Protein AF-A0A167FRW5-F1 (afdb_monomer_lite)

Secondary structure (DSSP, 8-state):
---EEEEEEEEEEEESSTTS--EEEEEEEEEEEEE-TTS-EEEEEEE-HHHHHHHHHTTS----GGGS-TT--EEEEEEEETTTEEEE-TTS---HHHHHHHHHHHHHH---HHHHHHHHHHHHHHHHHHHHGGG-----PPTT-EEEEEEETTEEEEEEEEEETTEEEEEEEEEEE-SS-STT--HHHHHHHGGGGGG--PPPTTEEEEEEEEEEETTS-EEEEEEEEEEEETTEEEEEEEEEEE--

Organism: NCBI:txid1365251

Radius of gyration: 19.09 Å; chains: 1; bounding box: 50×40×46 Å

Foldseek 3Di:
DAWFKKKKWKKKWWDQDPPDDTDMAIFIWMWIWHQDPVRKIKIKTQFTVLSVLCRLCPPQFPQPSPPLPRGDIQIWIWDQDPVPGIWTDPVSDDPVSVVVSLVSRCVGRVDDSVVSVVSSRVVVVVVVVLVVVLPDPDPPDDADDWDFPDDDPFKTKIWHWHADPFGIKIKIKIKGFAPDDPPQFCRVVCVVCPPVVQVDPDATPRMKIWMKMFGAGPVRGTAKIWIWIFDDDSRIGITMIMIMGTDD

Structure (mmCIF, N/CA/C/O backbone):
data_AF-A0A167FRW5-F1
#
_entry.id   AF-A0A167FRW5-F1
#
loop_
_atom_site.group_PDB
_atom_site.id
_atom_site.type_symbol
_atom_site.label_atom_id
_atom_site.label_alt_id
_atom_site.label_comp_id
_atom_site.label_asym_id
_atom_site.label_entity_id
_atom_site.label_seq_id
_atom_site.pdbx_PDB_ins_code
_atom_site.Cartn_x
_atom_site.Cartn_y
_atom_site.Cartn_z
_atom_site.occupancy
_atom_site.B_iso_or_equiv
_atom_site.auth_seq_id
_atom_site.auth_comp_id
_atom_site.auth_asym_id
_atom_site.auth_atom_id
_atom_site.pdbx_PDB_model_num
ATOM 1 N N . MET A 1 1 ? -5.895 11.142 -14.095 1.00 64.69 1 MET A N 1
ATOM 2 C CA . MET A 1 1 ? -6.244 9.728 -13.833 1.00 64.69 1 MET A CA 1
ATOM 3 C C . MET A 1 1 ? -7.534 9.347 -14.545 1.00 64.69 1 MET A C 1
ATOM 5 O O . MET A 1 1 ? -8.470 10.140 -14.515 1.00 64.69 1 MET A O 1
ATOM 9 N N . GLN A 1 2 ? -7.584 8.181 -15.201 1.00 67.56 2 GLN A N 1
ATOM 10 C CA . GLN A 1 2 ? -8.820 7.621 -15.779 1.00 67.56 2 GLN A CA 1
ATOM 11 C C . GLN A 1 2 ? -9.651 6.898 -14.708 1.00 67.56 2 GLN A C 1
ATOM 13 O O . GLN A 1 2 ? -9.097 6.388 -13.734 1.00 67.56 2 GLN A O 1
ATOM 18 N N . ASP A 1 3 ? -10.970 6.856 -14.898 1.00 82.50 3 ASP A N 1
ATOM 19 C CA . ASP A 1 3 ? -11.883 6.106 -14.032 1.00 82.50 3 ASP A CA 1
ATOM 20 C C . ASP A 1 3 ? -11.588 4.605 -14.157 1.00 82.50 3 ASP A C 1
ATOM 22 O O . ASP A 1 3 ? -11.538 4.075 -15.269 1.00 82.50 3 ASP A O 1
ATOM 26 N N . SER A 1 4 ? -11.354 3.917 -13.037 1.00 84.75 4 SER A N 1
ATOM 27 C CA . SER A 1 4 ? -10.953 2.499 -13.050 1.00 84.75 4 SER A CA 1
ATOM 28 C C . SER A 1 4 ? -11.340 1.761 -11.773 1.00 84.75 4 SER A C 1
ATOM 30 O O . SER A 1 4 ? -11.616 2.378 -10.737 1.00 84.75 4 SER A O 1
ATOM 32 N N . GLN A 1 5 ? -11.350 0.428 -11.845 1.00 90.19 5 GLN A N 1
ATOM 33 C CA . GLN A 1 5 ? -11.603 -0.448 -10.701 1.00 90.19 5 GLN A CA 1
ATOM 34 C C . GLN A 1 5 ? -10.342 -1.204 -10.305 1.00 90.19 5 GLN A C 1
ATOM 36 O O . GLN A 1 5 ? -9.569 -1.643 -11.153 1.00 90.19 5 GLN A O 1
ATOM 41 N N . TYR A 1 6 ? -10.165 -1.396 -9.002 1.00 87.38 6 TYR A N 1
ATOM 42 C CA . TYR A 1 6 ? -8.983 -2.022 -8.435 1.00 87.38 6 TYR A CA 1
ATOM 43 C C . TYR A 1 6 ? -9.372 -3.089 -7.414 1.00 87.38 6 TYR A C 1
ATOM 45 O O . TYR A 1 6 ? -10.130 -2.812 -6.484 1.00 87.38 6 TYR A O 1
ATOM 53 N N . SER A 1 7 ? -8.827 -4.297 -7.562 1.00 89.06 7 SER A N 1
ATOM 54 C CA . SER A 1 7 ? -8.836 -5.325 -6.520 1.00 89.06 7 SER A CA 1
ATOM 55 C C . SER A 1 7 ? -7.598 -5.162 -5.650 1.00 89.06 7 SER A C 1
ATOM 57 O O . SER A 1 7 ? -6.466 -5.182 -6.141 1.00 89.06 7 SER A O 1
ATOM 59 N N . ILE A 1 8 ? -7.820 -4.990 -4.352 1.00 87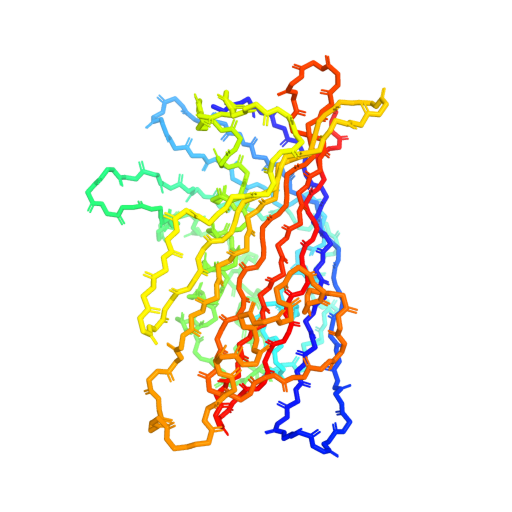.31 8 ILE A N 1
ATOM 60 C CA . ILE A 1 8 ? -6.780 -4.777 -3.358 1.00 87.31 8 ILE A CA 1
ATOM 61 C C . ILE A 1 8 ? -6.741 -5.986 -2.440 1.00 87.31 8 ILE A C 1
ATOM 63 O O . ILE A 1 8 ? -7.645 -6.224 -1.646 1.00 87.31 8 ILE A O 1
ATOM 67 N N . TYR A 1 9 ? -5.648 -6.727 -2.539 1.00 85.69 9 TYR A N 1
ATOM 68 C CA . TYR A 1 9 ? -5.283 -7.798 -1.633 1.00 85.69 9 TYR A CA 1
ATOM 69 C C . TYR A 1 9 ? -4.364 -7.228 -0.568 1.00 85.69 9 TYR A C 1
ATOM 71 O O . TYR A 1 9 ? -3.367 -6.573 -0.872 1.00 85.69 9 TYR A O 1
ATOM 79 N N . TYR A 1 10 ? -4.667 -7.505 0.686 1.00 81.88 10 TYR A N 1
ATOM 80 C CA . TYR A 1 10 ? -3.911 -7.010 1.818 1.00 81.88 10 TYR A CA 1
ATOM 81 C C . TYR A 1 10 ? -3.664 -8.143 2.800 1.00 81.88 10 TYR A C 1
ATOM 83 O O . TYR A 1 10 ? -4.558 -8.919 3.130 1.00 81.88 10 TYR A O 1
ATOM 91 N N . LYS A 1 11 ? -2.435 -8.235 3.290 1.00 79.81 11 LYS A N 1
ATOM 92 C CA . LYS A 1 11 ? -2.036 -9.173 4.326 1.00 79.81 11 LYS A CA 1
ATOM 93 C C . LYS A 1 11 ? -1.182 -8.438 5.337 1.00 79.81 11 LYS A C 1
ATOM 95 O O . LYS A 1 11 ? -0.122 -7.921 5.005 1.00 79.81 11 LYS A O 1
ATOM 100 N N . ASN A 1 12 ? -1.632 -8.414 6.581 1.00 73.69 12 ASN A N 1
ATOM 101 C CA . ASN A 1 12 ? -0.910 -7.795 7.682 1.00 73.69 12 ASN A CA 1
ATOM 102 C C . ASN A 1 12 ? -0.579 -8.861 8.714 1.00 73.69 12 ASN A C 1
ATOM 104 O O . ASN A 1 12 ? -1.460 -9.383 9.395 1.00 73.69 12 ASN A O 1
ATOM 108 N N . LYS A 1 13 ? 0.704 -9.203 8.792 1.00 73.06 13 LYS A N 1
ATOM 109 C CA . LYS A 1 13 ? 1.262 -10.042 9.847 1.00 73.06 13 LYS A CA 1
ATOM 110 C C . LYS A 1 13 ? 1.724 -9.118 10.969 1.00 73.06 13 LYS A C 1
ATOM 112 O O . LYS A 1 13 ? 2.486 -8.178 10.730 1.00 73.06 13 LYS A O 1
ATOM 117 N N . SER A 1 14 ? 1.299 -9.405 12.195 1.00 64.94 14 SER A N 1
ATOM 118 C CA . SER A 1 14 ? 1.776 -8.694 13.378 1.00 64.94 14 SER A CA 1
ATOM 119 C C . SER A 1 14 ? 2.208 -9.676 14.451 1.00 64.94 14 SER A C 1
ATOM 121 O O . SER A 1 14 ? 1.576 -10.710 14.660 1.00 64.94 14 SER A O 1
ATOM 123 N N . ALA A 1 15 ? 3.301 -9.335 15.119 1.00 60.69 15 ALA A N 1
ATOM 124 C CA . ALA A 1 15 ? 3.791 -10.017 16.303 1.00 60.69 15 ALA A CA 1
ATOM 125 C C . ALA A 1 15 ? 4.086 -8.957 17.370 1.00 60.69 15 ALA A C 1
ATOM 127 O O . ALA A 1 15 ? 4.460 -7.827 17.036 1.00 60.69 15 ALA A O 1
ATOM 128 N N . LYS A 1 16 ? 3.904 -9.292 18.651 1.00 54.22 16 LYS A N 1
ATOM 129 C CA . LYS A 1 16 ? 4.332 -8.399 19.738 1.00 54.22 16 LYS A CA 1
ATOM 130 C C . LYS A 1 16 ? 5.831 -8.522 20.011 1.00 54.22 16 LYS A C 1
ATOM 132 O O . LYS A 1 16 ? 6.414 -7.549 20.460 1.00 54.22 16 LYS A O 1
ATOM 137 N N . ASN A 1 17 ? 6.429 -9.680 19.706 1.00 53.88 17 ASN A N 1
ATOM 138 C CA . ASN A 1 17 ? 7.846 -9.989 19.901 1.00 53.88 17 ASN A CA 1
ATOM 139 C C . ASN A 1 17 ? 8.385 -10.903 18.784 1.00 53.88 17 ASN A C 1
ATOM 141 O O . ASN A 1 17 ? 7.622 -11.640 18.161 1.00 53.88 17 ASN A O 1
ATOM 145 N N . LEU A 1 18 ? 9.712 -10.929 18.592 1.00 51.38 18 LEU A N 1
ATOM 146 C CA . LEU A 1 18 ? 10.404 -11.718 17.552 1.00 51.38 18 LEU A CA 1
ATOM 147 C C . LEU A 1 18 ? 10.188 -13.247 17.659 1.00 51.38 18 LEU A C 1
ATOM 149 O O . LEU A 1 18 ? 10.321 -13.952 16.667 1.00 51.38 18 LEU A O 1
ATOM 153 N N . ASN A 1 19 ? 9.860 -13.743 18.859 1.00 50.50 19 ASN A N 1
ATOM 154 C CA . ASN A 1 19 ? 9.734 -15.172 19.180 1.00 50.50 19 ASN A CA 1
ATOM 155 C C . ASN A 1 19 ? 8.280 -15.630 19.408 1.00 50.50 19 ASN A C 1
ATOM 157 O O . ASN A 1 19 ? 8.055 -16.769 19.817 1.00 50.50 19 ASN A O 1
ATOM 161 N N . GLU A 1 20 ? 7.293 -14.755 19.201 1.00 58.28 20 GLU A N 1
ATOM 162 C CA . GLU A 1 20 ? 5.877 -15.105 19.337 1.00 58.28 20 GLU A CA 1
ATOM 163 C C . GLU A 1 20 ? 5.283 -15.573 18.007 1.00 58.28 20 GLU A C 1
ATOM 165 O O . GLU A 1 20 ? 5.725 -15.177 16.928 1.00 58.28 20 GLU A O 1
ATOM 170 N N . SER A 1 21 ? 4.241 -16.405 18.084 1.00 54.34 21 SER A N 1
ATOM 171 C CA . SER A 1 21 ? 3.455 -16.789 16.915 1.00 54.34 21 SER A CA 1
ATOM 172 C C . SER A 1 21 ? 2.854 -15.536 16.280 1.00 54.34 21 SER A C 1
ATOM 174 O O . SER A 1 21 ? 2.017 -14.873 16.895 1.00 54.34 21 SER A O 1
ATOM 176 N N . SER A 1 22 ? 3.256 -15.216 15.052 1.00 63.91 22 SER A N 1
ATOM 177 C CA . SER A 1 22 ? 2.650 -14.120 14.307 1.00 63.91 22 SER A CA 1
ATOM 178 C C . SER A 1 22 ? 1.199 -14.467 13.987 1.00 63.91 22 SER A C 1
ATOM 180 O O . SER A 1 22 ? 0.939 -15.443 13.279 1.00 63.91 22 SER A O 1
ATOM 182 N N . SER A 1 23 ? 0.258 -13.660 14.455 1.00 68.00 23 SER A N 1
ATOM 183 C CA . SER A 1 23 ? -1.090 -13.666 13.904 1.00 68.00 23 SER A CA 1
ATOM 184 C C . SER A 1 23 ? -1.089 -12.817 12.629 1.00 68.00 23 SER A C 1
ATOM 186 O O . SER A 1 23 ? -0.295 -11.877 12.472 1.00 68.00 23 SER A O 1
ATOM 188 N N . PHE A 1 24 ? -1.970 -13.139 11.690 1.00 75.19 24 PHE A N 1
ATOM 189 C CA . PHE A 1 24 ? -2.124 -12.355 10.475 1.00 75.19 24 PHE A CA 1
ATOM 190 C C . PHE A 1 24 ? -3.595 -12.143 10.154 1.00 75.19 24 PHE A C 1
ATOM 192 O O . PHE A 1 24 ? -4.434 -12.985 10.465 1.00 75.19 24 PHE A O 1
ATOM 199 N N . VAL A 1 25 ? -3.879 -11.031 9.487 1.00 79.12 25 VAL A N 1
ATOM 200 C CA . VAL A 1 25 ? -5.154 -10.789 8.815 1.00 79.12 25 VAL A CA 1
ATOM 201 C C . VAL A 1 25 ? -4.906 -10.734 7.316 1.00 79.12 25 VAL A C 1
ATOM 203 O O . VAL A 1 25 ? -3.907 -10.168 6.864 1.00 79.12 25 VAL A O 1
ATOM 206 N N . GLN A 1 26 ? -5.804 -11.345 6.553 1.00 84.88 26 GLN A N 1
ATOM 207 C CA . GLN A 1 26 ? -5.896 -11.184 5.109 1.00 84.88 26 GLN A CA 1
ATOM 208 C C . GLN A 1 26 ? -7.237 -10.545 4.778 1.00 84.88 26 GLN A C 1
ATOM 210 O O . GLN A 1 26 ? -8.249 -10.918 5.365 1.00 84.88 26 GLN A O 1
ATOM 215 N N . SER A 1 27 ? -7.227 -9.603 3.846 1.00 86.56 27 SER A N 1
ATOM 216 C CA . SER A 1 27 ? -8.428 -8.997 3.291 1.00 86.56 27 SER A CA 1
ATOM 217 C C . SER A 1 27 ? -8.301 -8.832 1.787 1.00 86.56 27 SER A C 1
ATOM 219 O O . SER A 1 27 ? -7.202 -8.681 1.239 1.00 86.56 27 SER A O 1
ATOM 221 N N . ASN A 1 28 ? -9.444 -8.873 1.120 1.00 88.94 28 ASN A N 1
ATOM 222 C CA . ASN A 1 28 ? -9.596 -8.520 -0.273 1.00 88.94 28 ASN A CA 1
ATOM 223 C C . ASN A 1 28 ? -10.798 -7.589 -0.421 1.00 88.94 28 ASN A C 1
ATOM 225 O O . ASN A 1 28 ? -11.907 -7.897 0.008 1.00 88.94 28 ASN A O 1
ATOM 229 N N . TYR A 1 29 ? -10.578 -6.445 -1.048 1.00 91.06 29 TYR A N 1
ATOM 230 C CA . TYR A 1 29 ? -11.632 -5.485 -1.322 1.00 91.06 29 TYR A CA 1
ATOM 231 C C . TYR A 1 29 ? -11.488 -4.905 -2.720 1.00 91.06 29 TYR A C 1
ATOM 233 O O . TYR A 1 29 ? -10.402 -4.861 -3.296 1.00 91.06 29 TYR A O 1
ATOM 241 N N . ILE A 1 30 ? -12.615 -4.477 -3.279 1.00 91.25 30 ILE A N 1
ATOM 242 C CA . ILE A 1 30 ? -12.671 -3.853 -4.596 1.00 91.25 30 ILE A CA 1
ATOM 243 C C . ILE A 1 30 ? -13.063 -2.400 -4.408 1.00 91.25 30 ILE A C 1
ATOM 245 O O . ILE A 1 30 ? -14.078 -2.108 -3.768 1.00 91.25 30 ILE A O 1
ATOM 249 N N . ILE A 1 31 ? -12.287 -1.501 -5.003 1.00 92.25 31 ILE A N 1
ATOM 250 C CA . ILE A 1 31 ? -12.597 -0.076 -5.053 1.00 92.25 31 ILE A CA 1
ATOM 251 C C . ILE A 1 31 ? -12.738 0.398 -6.495 1.00 92.25 31 ILE A C 1
ATOM 253 O O . ILE A 1 31 ? -12.069 -0.103 -7.396 1.00 92.25 31 ILE A O 1
ATOM 257 N N . ALA A 1 32 ? -13.586 1.393 -6.707 1.00 91.06 32 ALA A N 1
ATOM 258 C CA . ALA A 1 32 ? -13.600 2.205 -7.912 1.00 91.06 32 ALA A CA 1
ATOM 259 C C . ALA A 1 32 ? -13.016 3.575 -7.573 1.00 91.06 32 ALA A C 1
ATOM 261 O O . ALA A 1 32 ? -13.342 4.133 -6.524 1.00 91.06 32 ALA A O 1
ATOM 262 N N . VAL A 1 33 ? -12.170 4.120 -8.445 1.00 90.06 33 VAL A N 1
ATOM 263 C CA . VAL A 1 33 ? -11.659 5.484 -8.295 1.00 90.06 33 VAL A CA 1
ATOM 264 C C . VAL A 1 33 ? -12.043 6.293 -9.522 1.00 90.06 33 VAL A C 1
ATOM 266 O O . VAL A 1 33 ? -11.776 5.880 -10.648 1.00 90.06 33 VAL A O 1
ATOM 269 N N . LYS A 1 34 ? -12.678 7.441 -9.286 1.00 89.81 34 LYS A N 1
ATOM 270 C CA . LYS A 1 34 ? -13.176 8.349 -10.315 1.00 89.81 34 LYS A CA 1
ATOM 271 C C . LYS A 1 34 ? -12.593 9.744 -10.145 1.00 89.81 34 LYS A C 1
ATOM 273 O O . LYS A 1 34 ? -12.581 10.276 -9.034 1.00 89.81 34 LYS A O 1
ATOM 278 N N . SER A 1 35 ? -12.149 10.350 -11.243 1.00 87.06 35 SER A N 1
ATOM 279 C CA . SER A 1 35 ? -11.722 11.753 -11.249 1.00 87.06 35 SER A CA 1
ATOM 280 C C . SER A 1 35 ? -12.942 12.681 -11.228 1.00 87.06 35 SER A C 1
ATOM 282 O O . SER A 1 35 ? -13.921 12.467 -11.944 1.00 87.06 35 SER A O 1
ATOM 284 N N . LEU A 1 36 ? -12.887 13.736 -10.418 1.00 84.00 36 LEU A N 1
ATOM 285 C CA . LEU A 1 36 ? -13.906 14.784 -10.342 1.00 84.00 36 LEU A CA 1
ATOM 286 C C . LEU A 1 36 ? -13.411 16.055 -11.048 1.00 84.00 36 LEU A C 1
ATOM 288 O O . LEU A 1 36 ? -12.209 16.296 -11.147 1.00 84.00 36 LEU A O 1
ATOM 292 N N . GLU A 1 37 ? -14.341 16.897 -11.507 1.00 73.81 37 GLU A N 1
ATOM 293 C CA . GLU A 1 37 ? -14.051 18.115 -12.292 1.00 73.81 37 GLU A CA 1
ATOM 294 C C . GLU A 1 37 ? -13.142 19.129 -11.567 1.00 73.81 37 GLU A C 1
ATOM 296 O O . GLU A 1 37 ? -12.521 19.973 -12.204 1.00 73.81 37 GLU A O 1
ATOM 301 N N . SER A 1 38 ? -13.018 19.031 -10.240 1.00 69.69 38 SER A N 1
ATOM 302 C CA . SER A 1 38 ? -12.207 19.914 -9.395 1.00 69.69 38 SER A CA 1
ATOM 303 C C . SER A 1 38 ? -10.778 19.418 -9.125 1.00 69.69 38 SER A C 1
ATOM 305 O O . SER A 1 38 ? -10.120 19.957 -8.240 1.00 69.69 38 SER A O 1
ATOM 307 N N . GLY A 1 39 ? -10.310 18.366 -9.809 1.00 71.94 39 GLY A N 1
ATOM 308 C CA . GLY A 1 39 ? -9.017 17.722 -9.515 1.00 71.94 39 GLY A CA 1
ATOM 309 C C . GLY A 1 39 ? -9.032 16.831 -8.264 1.00 71.94 39 GLY A C 1
ATOM 310 O O . GLY A 1 39 ? -7.994 16.331 -7.840 1.00 71.94 39 GLY A O 1
ATOM 311 N N . ASN A 1 40 ? -10.219 16.623 -7.689 1.00 83.69 40 ASN A N 1
ATOM 312 C CA . ASN A 1 40 ? -10.458 15.694 -6.588 1.00 83.69 40 ASN A CA 1
ATOM 313 C C . ASN A 1 40 ? -10.824 14.315 -7.122 1.00 83.69 40 ASN A C 1
ATOM 315 O O . ASN A 1 40 ? -11.118 14.144 -8.305 1.00 83.69 40 ASN A O 1
ATOM 319 N N . PHE A 1 41 ? -10.884 13.344 -6.222 1.00 87.38 41 PHE A N 1
ATOM 320 C CA . PHE A 1 41 ? -11.167 11.965 -6.570 1.00 87.38 41 PHE A CA 1
ATOM 321 C C . PHE A 1 41 ? -12.263 11.408 -5.678 1.00 87.38 41 PHE A C 1
ATOM 323 O O . PHE A 1 41 ? -12.319 11.699 -4.485 1.00 87.38 41 PHE A O 1
ATOM 330 N N . LEU A 1 42 ? -13.138 10.601 -6.261 1.00 89.62 42 LEU A N 1
ATOM 331 C CA . LEU A 1 42 ? -14.111 9.807 -5.529 1.00 89.62 42 LEU A CA 1
ATOM 332 C C . LEU A 1 42 ? -13.606 8.369 -5.489 1.00 89.62 42 LEU A C 1
ATOM 334 O O . LEU A 1 42 ? -13.433 7.753 -6.540 1.00 89.62 42 LEU A O 1
ATOM 338 N N . MET A 1 43 ? -13.367 7.846 -4.290 1.00 91.12 43 MET A N 1
ATOM 339 C CA . MET A 1 43 ? -13.086 6.433 -4.069 1.00 91.12 43 MET A CA 1
ATOM 340 C C . MET A 1 43 ? -14.331 5.757 -3.499 1.00 91.12 43 MET A C 1
ATOM 342 O O . MET A 1 43 ? -14.796 6.124 -2.421 1.00 91.12 43 MET A O 1
ATOM 346 N N . THR A 1 44 ? -14.842 4.749 -4.197 1.00 90.75 44 THR A N 1
ATOM 347 C CA . THR A 1 44 ? -16.017 3.973 -3.788 1.00 90.75 44 THR A CA 1
ATOM 348 C C . THR A 1 44 ? -15.600 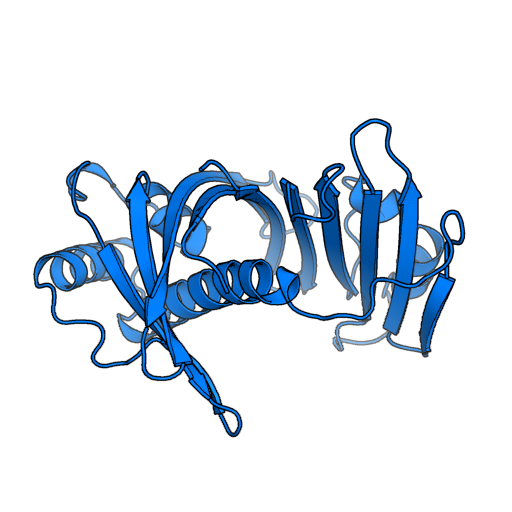2.541 -3.481 1.00 90.75 44 THR A C 1
ATOM 350 O O . THR A 1 44 ? -15.057 1.859 -4.346 1.00 90.75 44 THR A O 1
ATOM 353 N N . PHE A 1 45 ? -15.892 2.050 -2.278 1.00 89.81 45 PHE A N 1
ATOM 354 C CA . PHE A 1 45 ? -15.779 0.631 -1.948 1.00 89.81 45 PHE A CA 1
ATOM 355 C C . PHE A 1 45 ? -16.937 -0.132 -2.591 1.00 89.81 45 PHE A C 1
ATOM 357 O O . PHE A 1 45 ? -18.096 0.008 -2.199 1.00 89.81 45 PHE A O 1
ATOM 364 N N . MET A 1 46 ? -16.605 -0.939 -3.594 1.00 89.31 46 MET A N 1
ATOM 365 C CA . MET A 1 46 ? -17.546 -1.766 -4.347 1.00 89.31 46 MET A CA 1
ATOM 366 C C . MET A 1 46 ? -17.807 -3.101 -3.641 1.00 89.31 46 MET A C 1
ATOM 368 O O . MET A 1 46 ? -18.915 -3.628 -3.720 1.00 89.31 46 MET A O 1
ATOM 372 N N . GLN A 1 47 ? -16.794 -3.638 -2.949 1.00 88.62 47 GLN A N 1
ATOM 373 C CA . GLN A 1 47 ? -16.863 -4.887 -2.185 1.00 88.62 47 GLN A CA 1
ATOM 374 C C . GLN A 1 47 ? -15.807 -4.902 -1.067 1.00 88.62 47 GLN A C 1
ATOM 376 O O . GLN A 1 47 ? -14.727 -4.347 -1.248 1.00 88.62 47 GLN A O 1
ATOM 381 N N . GLY A 1 48 ? -16.091 -5.584 0.050 1.00 87.44 48 GLY A N 1
ATOM 382 C CA . GLY A 1 48 ? -15.088 -5.942 1.067 1.00 87.44 48 GLY A CA 1
ATOM 383 C C . GLY A 1 48 ? -14.712 -4.822 2.042 1.00 87.44 48 GLY A C 1
ATOM 384 O O . GLY A 1 48 ? -13.613 -4.829 2.591 1.00 87.44 48 GLY A O 1
ATOM 385 N N . PHE A 1 49 ? -15.583 -3.829 2.261 1.00 87.12 49 PHE A N 1
ATOM 386 C CA . PHE A 1 49 ? -15.303 -2.750 3.221 1.00 87.12 49 PHE A CA 1
ATOM 387 C C . PHE A 1 49 ? -15.134 -3.263 4.662 1.00 87.12 49 PHE A C 1
ATOM 389 O O . PHE A 1 49 ? -14.312 -2.756 5.420 1.00 87.12 49 PHE A O 1
ATOM 396 N N . ASP A 1 50 ? -15.877 -4.301 5.032 1.00 82.69 50 ASP A N 1
ATOM 397 C CA . ASP A 1 50 ? -15.722 -5.035 6.284 1.00 82.69 50 ASP A CA 1
ATOM 398 C C . ASP A 1 50 ? -14.320 -5.650 6.405 1.00 82.69 50 ASP A C 1
ATOM 400 O O . ASP A 1 50 ? -13.638 -5.457 7.414 1.00 82.69 50 ASP A O 1
ATOM 404 N N . GLU A 1 51 ? -13.843 -6.308 5.349 1.00 85.38 51 GLU A N 1
ATOM 405 C CA . GLU A 1 51 ? -12.492 -6.868 5.314 1.00 85.38 51 GLU A CA 1
ATOM 406 C C . GLU A 1 51 ? -11.419 -5.765 5.381 1.00 85.38 51 GLU A C 1
ATOM 408 O O . GLU A 1 51 ? -10.416 -5.916 6.085 1.00 85.38 51 GLU A O 1
ATOM 413 N N . PHE A 1 52 ? -11.641 -4.629 4.708 1.00 87.06 52 PHE A N 1
ATOM 414 C CA . PHE A 1 52 ? -10.793 -3.436 4.804 1.00 87.06 52 PHE A CA 1
ATOM 415 C C . PHE A 1 52 ? -10.723 -2.884 6.236 1.00 87.06 52 PHE A C 1
ATOM 417 O O . PHE A 1 52 ? -9.634 -2.541 6.708 1.00 87.06 52 PHE A O 1
ATOM 424 N N . LEU A 1 53 ? -11.851 -2.828 6.949 1.00 84.06 53 LEU A N 1
ATOM 425 C CA . LEU A 1 53 ? -11.909 -2.369 8.338 1.00 84.06 53 LEU A CA 1
ATOM 426 C C . LEU A 1 53 ? -11.105 -3.281 9.269 1.00 84.06 53 LEU A C 1
ATOM 428 O O . LEU A 1 53 ? -10.256 -2.783 10.013 1.00 84.06 53 LEU A O 1
ATOM 432 N N . VAL A 1 54 ? -11.307 -4.603 9.200 1.00 81.12 54 VAL A N 1
ATOM 433 C CA . VAL A 1 54 ? -10.539 -5.561 10.025 1.00 81.12 54 VAL A CA 1
ATOM 434 C C . VAL A 1 54 ? -9.051 -5.432 9.751 1.00 81.12 54 VAL A C 1
ATOM 436 O O . VAL A 1 54 ? -8.250 -5.318 10.678 1.00 81.12 54 VAL A O 1
ATOM 439 N N . ALA A 1 55 ? -8.676 -5.390 8.476 1.00 80.38 55 ALA A N 1
ATOM 440 C CA . ALA A 1 55 ? -7.299 -5.211 8.052 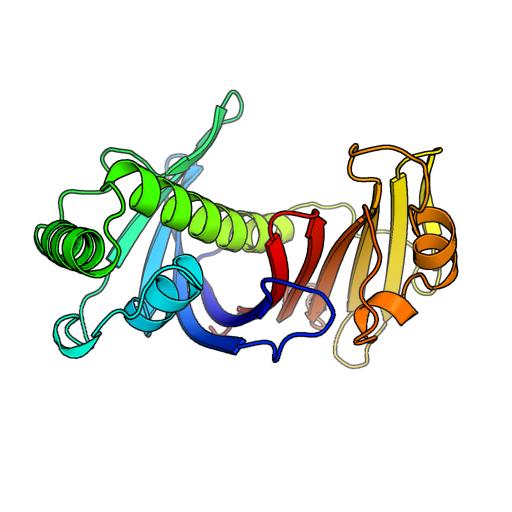1.00 80.38 55 ALA A CA 1
ATOM 441 C C . ALA A 1 55 ? -6.656 -3.930 8.598 1.00 80.38 55 ALA A C 1
ATOM 443 O O . ALA A 1 55 ? -5.525 -3.962 9.093 1.00 80.38 55 ALA A O 1
ATOM 444 N N . SER A 1 56 ? -7.381 -2.814 8.529 1.00 78.88 56 SER A N 1
ATOM 445 C CA . SER A 1 56 ? -6.903 -1.497 8.960 1.00 78.88 56 SER A CA 1
ATOM 446 C C . SER A 1 56 ? -6.686 -1.411 10.470 1.00 78.88 56 SER A C 1
ATOM 448 O O . SER A 1 56 ? -5.764 -0.727 10.921 1.00 78.88 56 SER A O 1
ATOM 450 N N . LEU A 1 57 ? -7.516 -2.115 11.243 1.00 75.75 57 LEU A N 1
ATOM 451 C CA . LEU A 1 57 ? -7.562 -2.035 12.706 1.00 75.75 57 LEU A CA 1
ATOM 452 C C . LEU A 1 57 ? -6.749 -3.130 13.404 1.00 75.75 57 LEU A C 1
ATOM 454 O O . LEU A 1 57 ? -6.546 -3.084 14.616 1.00 75.75 57 LEU A O 1
ATOM 458 N N . TYR A 1 58 ? -6.226 -4.089 12.647 1.00 74.69 58 TYR A N 1
ATOM 459 C CA . TYR A 1 58 ? -5.402 -5.173 13.156 1.00 74.69 58 TYR A CA 1
ATOM 460 C C . TYR A 1 58 ? -4.055 -4.690 13.761 1.00 74.69 58 TYR A C 1
ATOM 462 O O . TYR A 1 58 ? -3.373 -3.826 13.178 1.00 74.69 58 TYR A O 1
ATOM 470 N N . PRO A 1 59 ? -3.598 -5.252 14.907 1.00 66.12 59 PRO A N 1
ATOM 471 C CA . PRO A 1 59 ? -4.164 -6.373 15.680 1.00 66.12 59 PRO A CA 1
ATOM 472 C C . PRO A 1 59 ? -5.179 -5.961 16.760 1.00 66.12 59 PRO A C 1
ATOM 474 O O . PRO A 1 59 ? -5.533 -6.760 17.620 1.00 66.12 59 PRO A O 1
ATOM 477 N N . SER A 1 60 ? -5.603 -4.702 16.766 1.00 63.56 60 SER A N 1
ATOM 478 C CA . SER A 1 60 ? -6.261 -4.054 17.900 1.00 63.56 60 SER A CA 1
ATOM 479 C C . SER A 1 60 ? -7.778 -4.276 17.978 1.00 63.56 60 SER A C 1
ATOM 481 O O . SER A 1 60 ? -8.439 -3.584 18.750 1.00 63.56 60 SER A O 1
ATOM 483 N N . GLY A 1 61 ? -8.355 -5.187 17.188 1.00 60.44 61 GLY A N 1
ATOM 484 C CA . GLY A 1 61 ? -9.805 -5.359 17.132 1.00 60.44 61 GLY A CA 1
ATOM 485 C C . GLY A 1 61 ? -10.259 -6.742 16.692 1.00 60.44 61 GLY A C 1
ATOM 486 O O . GLY A 1 61 ? -10.114 -7.093 15.524 1.00 60.44 61 GLY A O 1
ATOM 487 N N . ASP A 1 62 ? -10.896 -7.474 17.606 1.00 60.12 62 ASP A N 1
ATOM 488 C CA . ASP A 1 62 ? -11.822 -8.553 17.258 1.00 60.12 62 ASP A CA 1
ATOM 489 C C . ASP A 1 62 ? -13.155 -7.912 16.849 1.00 60.12 62 ASP A C 1
ATOM 491 O O . ASP A 1 62 ? -14.048 -7.675 17.665 1.00 60.12 62 ASP A O 1
ATOM 495 N N . ILE A 1 63 ? -13.265 -7.543 15.574 1.00 63.41 63 ILE A N 1
ATOM 496 C CA . ILE A 1 63 ? -14.474 -6.914 15.038 1.00 63.41 63 ILE A CA 1
ATOM 497 C C . ILE A 1 63 ? -15.448 -8.020 14.640 1.00 63.41 63 ILE A C 1
ATOM 499 O O . ILE A 1 63 ? -15.181 -8.805 13.730 1.00 63.41 63 ILE A O 1
ATOM 503 N N . ASN A 1 64 ? -16.605 -8.079 15.297 1.00 60.00 64 ASN A N 1
ATOM 504 C CA . ASN A 1 64 ? -17.688 -8.952 14.861 1.00 60.00 64 ASN A CA 1
ATOM 505 C C . ASN A 1 64 ? -18.382 -8.320 13.643 1.00 60.00 64 ASN A C 1
ATOM 507 O O . ASN A 1 64 ? -19.282 -7.499 13.786 1.00 60.00 64 ASN A O 1
ATOM 511 N N . LEU A 1 65 ? -17.945 -8.693 12.437 1.00 61.78 65 LEU A N 1
ATOM 512 C CA . LEU A 1 65 ? -18.393 -8.100 11.166 1.00 61.78 65 LEU A CA 1
ATOM 513 C C . LEU A 1 65 ? -19.843 -8.419 10.773 1.00 61.78 65 LEU A C 1
ATOM 515 O O . LEU A 1 65 ? -20.309 -7.958 9.734 1.00 61.78 65 LEU A O 1
ATOM 519 N N . THR A 1 66 ? -20.576 -9.199 11.571 1.00 55.69 66 THR A N 1
ATOM 520 C CA . THR A 1 66 ? -21.950 -9.621 11.245 1.00 55.69 66 THR A CA 1
ATOM 521 C C . THR A 1 66 ? -22.942 -8.460 11.097 1.00 55.69 66 THR A C 1
ATOM 523 O O . THR A 1 66 ? -23.980 -8.640 10.460 1.00 55.69 66 THR A O 1
ATOM 526 N N . THR A 1 67 ? -22.620 -7.272 11.619 1.00 53.88 67 THR A N 1
ATOM 527 C CA . THR A 1 67 ? -23.423 -6.042 11.504 1.00 53.88 67 THR A CA 1
ATOM 528 C C . THR A 1 67 ? -23.119 -5.194 10.269 1.00 53.88 67 THR A C 1
ATOM 530 O O . THR A 1 67 ? -23.951 -4.366 9.897 1.00 53.88 67 THR A O 1
ATOM 533 N N . ILE A 1 68 ? -21.979 -5.387 9.598 1.00 59.00 68 ILE A N 1
ATOM 534 C CA . ILE A 1 68 ? -21.673 -4.657 8.363 1.00 59.00 68 ILE A CA 1
ATOM 535 C C . ILE A 1 68 ? -22.426 -5.366 7.241 1.00 59.00 68 ILE A C 1
ATOM 537 O O . ILE A 1 68 ? -22.029 -6.432 6.772 1.00 59.00 68 ILE A O 1
ATOM 541 N N . GLY A 1 69 ? -23.574 -4.816 6.845 1.00 54.66 69 GLY A N 1
ATOM 542 C CA . GLY A 1 69 ? -24.357 -5.374 5.748 1.00 54.66 69 GLY A CA 1
ATOM 543 C C . GLY A 1 69 ? -23.472 -5.564 4.513 1.00 54.66 69 GLY A C 1
ATOM 544 O O . GLY A 1 69 ? -22.861 -4.607 4.044 1.00 54.66 69 GLY A O 1
ATOM 545 N N . LYS A 1 70 ? -23.431 -6.787 3.964 1.00 55.25 70 LYS A N 1
ATOM 546 C CA . LYS A 1 70 ? -22.578 -7.206 2.828 1.00 55.25 70 LYS A CA 1
ATOM 547 C C . LYS A 1 70 ? -22.734 -6.381 1.528 1.00 55.25 70 LYS A C 1
ATOM 549 O O . LYS A 1 70 ? -22.099 -6.703 0.531 1.00 55.25 70 LYS A O 1
ATOM 554 N N . CYS A 1 71 ? -23.585 -5.353 1.508 1.00 50.88 71 CYS A N 1
ATOM 555 C CA . CYS A 1 71 ? -23.929 -4.551 0.331 1.00 50.88 71 CYS A CA 1
ATOM 556 C C . CYS A 1 71 ? -23.862 -3.026 0.542 1.00 50.88 71 CYS A C 1
ATOM 558 O O . CYS A 1 71 ? -24.324 -2.295 -0.334 1.00 50.88 71 CYS A O 1
ATOM 560 N N . ALA A 1 72 ? -23.334 -2.522 1.661 1.00 64.56 72 ALA A N 1
ATOM 561 C CA . ALA A 1 72 ? -23.173 -1.077 1.824 1.00 64.56 72 ALA A CA 1
ATOM 562 C C . ALA A 1 72 ? -22.025 -0.565 0.931 1.00 64.56 72 ALA A C 1
ATOM 564 O O . ALA A 1 72 ? -20.902 -1.069 0.998 1.00 64.56 72 ALA A O 1
ATOM 565 N N . LYS A 1 73 ? -22.325 0.412 0.066 1.00 75.44 73 LYS A N 1
ATOM 566 C CA . LYS A 1 73 ? -21.323 1.132 -0.730 1.00 75.44 73 LYS A CA 1
ATOM 567 C C . LYS A 1 73 ? -20.832 2.313 0.090 1.00 75.44 73 LYS A C 1
ATOM 569 O O . LYS A 1 73 ? -21.634 3.167 0.448 1.00 75.44 73 LYS A O 1
ATOM 574 N N . PHE A 1 74 ? -19.534 2.365 0.354 1.00 84.69 74 PHE A N 1
ATOM 575 C CA . PHE A 1 74 ? -18.923 3.466 1.096 1.00 84.69 74 PHE A CA 1
ATOM 576 C C . PHE A 1 74 ? -18.103 4.334 0.155 1.00 84.69 74 PHE A C 1
ATOM 578 O O . PHE A 1 74 ? -17.285 3.820 -0.606 1.00 84.69 74 PHE A O 1
ATOM 585 N N . GLU A 1 75 ? -18.323 5.641 0.211 1.00 86.88 75 GLU A N 1
ATOM 586 C CA . GLU A 1 75 ? -17.702 6.610 -0.685 1.00 86.88 75 GLU A CA 1
ATOM 587 C C . GLU A 1 75 ? -16.851 7.609 0.095 1.00 86.88 75 GLU A C 1
ATOM 589 O O . GLU A 1 75 ? -17.234 8.086 1.162 1.00 86.88 75 GLU A O 1
ATOM 594 N N . PHE A 1 76 ? -15.685 7.936 -0.454 1.00 87.19 76 PHE A N 1
ATOM 595 C CA . PHE A 1 76 ? -14.731 8.860 0.142 1.00 87.19 76 PHE A CA 1
ATOM 596 C C . PHE A 1 76 ? -14.265 9.859 -0.912 1.00 87.19 76 PHE A C 1
ATOM 598 O O . PHE A 1 76 ? -13.766 9.472 -1.969 1.00 87.19 76 PHE A O 1
ATOM 605 N N . ILE A 1 77 ? -14.399 11.153 -0.614 1.00 87.12 77 ILE A N 1
ATOM 606 C CA . ILE A 1 77 ? -13.845 12.216 -1.451 1.00 87.12 77 ILE A CA 1
ATOM 607 C C . ILE A 1 77 ? -12.417 12.482 -0.986 1.00 87.12 77 ILE A C 1
ATOM 609 O O . ILE A 1 77 ? -12.177 12.868 0.164 1.00 87.12 77 ILE A O 1
ATOM 613 N N . ILE A 1 78 ? -11.479 12.278 -1.899 1.00 86.19 78 ILE A N 1
ATOM 614 C CA . ILE A 1 78 ? -10.051 12.470 -1.708 1.00 86.19 78 ILE A CA 1
ATOM 615 C C . ILE A 1 78 ? -9.650 13.764 -2.411 1.00 86.19 78 ILE A C 1
ATOM 617 O O . ILE A 1 78 ? -9.867 13.936 -3.612 1.00 86.19 78 ILE A O 1
ATOM 621 N N . PHE A 1 79 ? -9.069 14.676 -1.645 1.00 81.38 79 PHE A N 1
ATOM 622 C CA . PHE A 1 79 ? -8.443 15.889 -2.142 1.00 81.38 79 PHE A CA 1
ATOM 623 C C . PHE A 1 79 ? -6.959 15.630 -2.352 1.00 81.38 79 PHE A C 1
ATOM 625 O O . PHE A 1 79 ? -6.317 14.986 -1.523 1.00 81.38 79 PHE A O 1
ATOM 632 N N . ASN A 1 80 ? -6.427 16.152 -3.451 1.00 74.12 80 ASN A N 1
ATOM 633 C CA . ASN A 1 80 ? -4.998 16.203 -3.711 1.00 74.12 80 ASN A CA 1
ATOM 634 C C . ASN A 1 80 ? -4.595 17.674 -3.794 1.00 74.12 80 ASN A C 1
ATOM 636 O O . ASN A 1 80 ? -4.659 18.288 -4.858 1.00 74.12 80 ASN A O 1
ATOM 640 N N . ASP A 1 81 ? -4.290 18.252 -2.639 1.00 71.50 81 ASP A N 1
ATOM 641 C CA . ASP A 1 81 ? -4.005 19.672 -2.512 1.00 71.50 81 ASP A CA 1
ATOM 642 C C . ASP A 1 81 ? -2.492 19.922 -2.638 1.00 71.50 81 ASP A C 1
ATOM 644 O O . ASP A 1 81 ? -1.710 19.246 -1.963 1.00 71.50 81 ASP A O 1
ATOM 648 N N . PRO A 1 82 ? -2.047 20.873 -3.475 1.00 60.53 82 PRO A N 1
ATOM 649 C CA . PRO A 1 82 ? -0.626 21.175 -3.635 1.00 60.53 82 PRO A CA 1
ATOM 650 C C . PRO A 1 82 ? 0.081 21.611 -2.344 1.00 60.53 82 PRO A C 1
ATOM 652 O O . PRO A 1 82 ? 1.268 21.328 -2.178 1.00 60.53 82 PRO A O 1
ATOM 655 N N . ASP A 1 83 ? -0.634 22.280 -1.438 1.00 57.62 83 ASP A N 1
ATOM 656 C CA . ASP A 1 83 ? -0.086 22.865 -0.213 1.00 57.62 83 ASP A CA 1
ATOM 657 C C . ASP A 1 83 ? -0.226 21.918 0.991 1.00 57.62 83 ASP A C 1
ATOM 659 O O . ASP A 1 83 ? 0.604 21.936 1.904 1.00 57.62 83 ASP A O 1
ATOM 663 N N . TYR A 1 84 ? -1.258 21.067 0.991 1.00 57.12 84 TYR A N 1
ATOM 664 C CA . TYR A 1 84 ? -1.595 20.182 2.118 1.00 57.12 84 TYR A CA 1
ATOM 665 C C . TYR A 1 84 ? -1.411 18.683 1.836 1.00 57.12 84 TYR A C 1
ATOM 667 O O . TYR A 1 84 ? -1.557 17.860 2.744 1.00 57.12 84 TYR A O 1
ATOM 675 N N . GLY A 1 85 ? -1.062 18.315 0.605 1.00 63.50 85 GLY A N 1
ATOM 676 C CA . GLY A 1 85 ? -0.944 16.930 0.165 1.00 63.50 85 GLY A CA 1
ATOM 677 C C . GLY A 1 85 ? -2.300 16.240 -0.004 1.00 63.50 85 GLY A C 1
ATOM 678 O O . GLY A 1 85 ? -3.342 16.871 -0.190 1.00 63.50 85 GLY A O 1
ATOM 679 N N . ILE A 1 86 ? -2.286 14.908 0.047 1.00 72.56 86 ILE A N 1
ATOM 680 C CA . ILE A 1 86 ? -3.488 14.092 -0.137 1.00 72.56 86 ILE A CA 1
ATOM 681 C C . ILE A 1 86 ? -4.214 13.942 1.201 1.00 72.56 86 ILE A C 1
ATOM 683 O O . ILE A 1 86 ? -3.625 13.483 2.181 1.00 72.56 86 ILE A O 1
ATOM 687 N N . TYR A 1 87 ? -5.504 14.267 1.244 1.00 77.06 87 TYR A N 1
ATOM 688 C CA . TYR A 1 87 ? -6.347 14.067 2.424 1.00 77.06 87 TYR A CA 1
ATOM 689 C C . TYR A 1 87 ? -7.782 13.695 2.047 1.00 77.06 87 TYR A C 1
ATOM 691 O O . TYR A 1 87 ? -8.233 13.903 0.926 1.00 77.06 87 TYR A O 1
ATOM 699 N N . ILE A 1 88 ? -8.524 13.131 2.999 1.00 79.88 88 ILE A N 1
ATOM 700 C CA . ILE A 1 88 ? -9.944 12.814 2.819 1.00 79.88 88 ILE A CA 1
ATOM 701 C C . ILE A 1 88 ? -10.759 13.981 3.361 1.00 79.88 88 ILE A C 1
ATOM 703 O O . ILE A 1 88 ? -10.448 14.499 4.436 1.00 79.88 88 ILE A O 1
ATOM 707 N N . SER A 1 89 ? -11.817 14.388 2.653 1.00 72.88 89 SER A N 1
ATOM 708 C CA . SER A 1 89 ? -12.720 15.413 3.185 1.00 72.88 89 SER A CA 1
ATOM 709 C C . SER A 1 89 ? -13.273 14.977 4.534 1.00 72.88 89 SER A C 1
ATOM 711 O O . SER A 1 89 ? -13.904 13.924 4.632 1.00 72.88 89 SER A O 1
ATOM 713 N N . GLN A 1 90 ? -13.176 15.846 5.537 1.00 60.34 90 GLN A N 1
ATOM 714 C CA . GLN A 1 90 ? -13.959 15.696 6.766 1.00 60.34 90 GLN A CA 1
ATOM 715 C C . GLN A 1 90 ? -15.473 15.796 6.495 1.00 60.34 90 GLN A C 1
ATOM 717 O O . GLN A 1 90 ? -16.270 15.329 7.298 1.00 60.34 90 GLN A O 1
ATOM 722 N N . LYS A 1 91 ? -15.874 16.364 5.343 1.00 51.97 91 LYS A N 1
ATOM 723 C CA . LYS A 1 91 ? -17.266 16.412 4.865 1.00 51.97 91 LYS A CA 1
ATOM 724 C C . LYS A 1 91 ? -17.665 15.217 3.985 1.00 51.97 91 LYS A C 1
ATOM 726 O O . LYS A 1 91 ? -18.820 15.154 3.583 1.00 51.97 91 LYS A O 1
ATOM 731 N N . SER A 1 92 ? -16.750 14.284 3.677 1.00 54.19 92 SER A N 1
ATOM 732 C CA . SER A 1 92 ? -17.060 13.061 2.899 1.00 54.19 92 SER A CA 1
ATOM 733 C C . SER A 1 92 ? -17.989 12.124 3.664 1.00 54.19 92 SER A C 1
ATOM 735 O O . SER A 1 92 ? -18.479 11.158 3.101 1.00 54.19 92 SER A O 1
ATOM 737 N N . MET A 1 93 ? -18.208 12.388 4.951 1.00 60.06 93 MET A N 1
ATOM 738 C CA . MET A 1 93 ? -19.171 11.682 5.772 1.00 60.06 93 MET A CA 1
ATOM 739 C C . MET A 1 93 ? -20.254 12.651 6.215 1.00 60.06 93 MET A C 1
ATOM 741 O O . MET A 1 93 ? -19.982 13.609 6.940 1.00 60.06 93 MET A O 1
ATOM 745 N N . PRO A 1 94 ? -21.484 12.388 5.770 1.00 52.19 94 PRO A N 1
ATOM 746 C CA . PRO A 1 94 ? -22.448 11.851 6.713 1.00 52.19 94 PRO A CA 1
ATOM 747 C C . PRO A 1 94 ? -23.319 10.794 6.026 1.00 52.19 94 PRO A C 1
ATOM 749 O O . PRO A 1 94 ? -24.481 11.050 5.721 1.00 52.19 94 PRO A O 1
ATOM 752 N N . ASP A 1 95 ? -22.771 9.606 5.769 1.00 66.00 95 ASP A N 1
ATOM 753 C CA . ASP A 1 95 ? -23.648 8.441 5.663 1.00 66.00 95 ASP A CA 1
ATOM 754 C C . ASP A 1 95 ? -23.861 7.915 7.086 1.00 66.00 95 ASP A C 1
ATOM 756 O O . ASP A 1 95 ? -22.906 7.507 7.758 1.00 66.00 95 ASP A O 1
ATOM 760 N N . GLU A 1 96 ? -25.106 7.961 7.568 1.00 71.44 96 GLU A N 1
ATOM 761 C CA . GLU A 1 96 ? -25.498 7.391 8.861 1.00 71.44 96 GLU A CA 1
ATOM 762 C C . GLU A 1 96 ? -25.032 5.934 8.988 1.00 71.44 96 GLU A C 1
ATOM 764 O O . GLU A 1 96 ? -24.678 5.490 10.080 1.00 71.44 96 GLU A O 1
ATOM 769 N N . GLN A 1 97 ? -24.952 5.197 7.874 1.00 75.06 97 GLN A N 1
ATOM 770 C CA . GLN A 1 97 ? -24.461 3.822 7.861 1.00 75.06 97 GLN A CA 1
ATOM 771 C C . GLN A 1 97 ? -22.991 3.729 8.267 1.00 75.06 97 GLN A C 1
ATOM 773 O O . GLN A 1 97 ? -22.643 2.887 9.094 1.00 75.06 97 GLN A O 1
ATOM 778 N N . LEU A 1 98 ? -22.127 4.602 7.741 1.00 78.12 98 LEU A N 1
ATOM 779 C CA . LEU A 1 98 ? -20.707 4.592 8.091 1.00 78.12 98 LEU A CA 1
ATOM 780 C C . LEU A 1 98 ? -20.504 5.009 9.548 1.00 78.12 98 LEU A C 1
ATOM 782 O O . LEU A 1 98 ? -19.743 4.366 10.265 1.00 78.12 98 LEU A O 1
ATOM 786 N N . LEU A 1 99 ? -21.241 6.018 10.022 1.00 79.12 99 LEU A N 1
A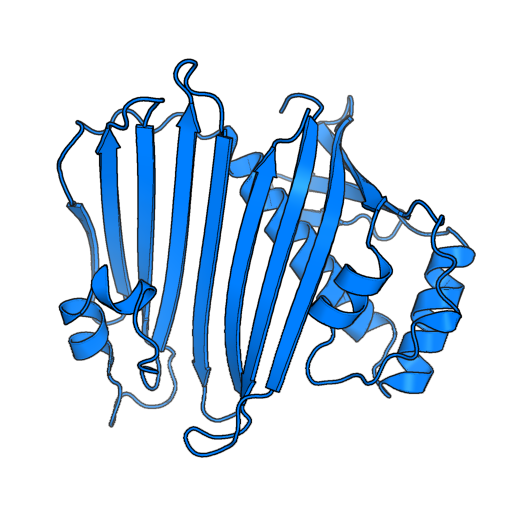TOM 787 C CA . LEU A 1 99 ? -21.201 6.424 11.430 1.00 79.12 99 LEU A CA 1
ATOM 788 C C . LEU A 1 99 ? -21.641 5.294 12.370 1.00 79.12 99 LEU A C 1
ATOM 790 O O . LEU A 1 99 ? -20.994 5.070 13.394 1.00 79.12 99 LEU A O 1
ATOM 794 N N . ASN A 1 100 ? -22.686 4.545 12.008 1.00 79.75 100 ASN A N 1
ATOM 795 C CA . ASN A 1 100 ? -23.138 3.386 12.777 1.00 79.75 100 ASN A CA 1
ATOM 796 C C . ASN A 1 100 ? -22.071 2.283 12.817 1.00 79.75 100 ASN A C 1
ATOM 798 O O . ASN A 1 100 ? -21.756 1.780 13.895 1.00 79.75 100 ASN A O 1
ATOM 802 N N . VAL A 1 101 ? -21.451 1.967 11.674 1.00 80.50 101 VAL A N 1
ATOM 803 C CA . VAL A 1 101 ? -20.356 0.986 11.603 1.00 80.50 101 VAL A CA 1
ATOM 804 C C . VAL A 1 101 ? -19.182 1.415 12.483 1.00 80.50 101 VAL A C 1
ATOM 806 O O . VAL A 1 101 ? -18.706 0.630 13.300 1.00 80.50 101 VAL A O 1
ATOM 809 N N . LEU A 1 102 ? -18.737 2.668 12.379 1.00 81.62 102 LEU A N 1
ATOM 810 C CA . LEU A 1 102 ? -17.627 3.177 13.187 1.00 81.62 102 LEU A CA 1
ATOM 811 C C . LEU A 1 102 ? -17.977 3.228 14.684 1.00 81.62 102 LEU A C 1
ATOM 813 O O . LEU A 1 102 ? -17.125 2.929 15.520 1.00 81.62 102 LEU A O 1
ATOM 817 N N . SER A 1 103 ? -19.229 3.528 15.044 1.00 81.50 103 SER A N 1
ATOM 818 C CA . SER A 1 103 ? -19.701 3.465 16.434 1.00 81.50 103 SER A CA 1
ATOM 819 C C . SER A 1 103 ? -19.623 2.050 17.006 1.00 81.50 103 SER A C 1
ATOM 821 O O . SER A 1 103 ? -19.218 1.870 18.153 1.00 81.50 103 SER A O 1
ATOM 823 N N . ASP A 1 104 ? -19.940 1.024 16.228 1.00 79.62 104 ASP A N 1
ATOM 824 C CA . ASP A 1 104 ? -19.808 -0.350 16.709 1.00 79.62 104 ASP A CA 1
ATOM 825 C C . ASP A 1 104 ? -18.340 -0.782 16.803 1.00 79.62 104 ASP A C 1
ATOM 827 O O . ASP A 1 104 ? -17.939 -1.410 17.785 1.00 79.62 104 ASP A O 1
ATOM 831 N N . VAL A 1 105 ? -17.498 -0.340 15.865 1.00 80.38 105 VAL A N 1
ATOM 832 C CA . VAL A 1 105 ? -16.049 -0.572 15.923 1.00 80.38 105 VAL A CA 1
ATOM 833 C C . VAL A 1 105 ? -15.417 0.085 17.159 1.00 80.38 105 VAL A C 1
ATOM 835 O O . VAL A 1 105 ? -14.614 -0.561 17.836 1.00 80.38 105 VAL A O 1
ATOM 838 N N . THR A 1 106 ? -15.778 1.328 17.504 1.00 82.25 106 THR A N 1
ATOM 839 C CA . THR A 1 106 ? -15.282 1.992 18.733 1.00 82.25 106 THR A CA 1
ATOM 840 C C . THR A 1 106 ? -15.616 1.182 19.991 1.00 82.25 106 THR A C 1
ATOM 842 O O . THR A 1 106 ? -14.744 0.967 20.832 1.00 82.25 106 THR A O 1
ATOM 845 N N . LYS A 1 107 ? -16.839 0.637 20.094 1.00 81.06 107 LYS A N 1
ATOM 846 C CA . LYS A 1 107 ? -17.252 -0.225 21.218 1.00 81.06 107 LYS A CA 1
ATOM 847 C C . LYS A 1 107 ? -16.446 -1.524 21.284 1.00 81.06 107 LYS A C 1
ATOM 849 O O . LYS A 1 107 ? -16.090 -1.953 22.378 1.00 81.06 107 LYS A O 1
ATOM 854 N N . CYS A 1 108 ? -16.166 -2.149 20.140 1.00 75.19 108 CYS A N 1
ATOM 855 C CA . CYS A 1 108 ? -15.429 -3.416 20.081 1.00 75.19 108 CYS A CA 1
ATOM 856 C C . CYS A 1 108 ? -13.927 -3.257 20.347 1.00 75.19 108 CYS A C 1
ATOM 858 O O . CYS A 1 108 ? -13.310 -4.142 20.932 1.00 75.19 108 CYS A O 1
ATOM 860 N N . THR A 1 109 ? -13.331 -2.149 19.907 1.00 75.06 109 THR A N 1
ATOM 861 C CA . THR A 1 109 ? -11.875 -1.932 19.961 1.00 75.06 109 THR A CA 1
ATOM 862 C C . THR A 1 109 ? -11.423 -1.110 21.168 1.00 75.06 109 THR A C 1
ATOM 864 O O . THR A 1 109 ? -10.240 -1.122 21.503 1.00 75.06 109 THR A O 1
ATOM 867 N N . GLY A 1 110 ? -12.336 -0.371 21.809 1.00 77.75 110 GLY A N 1
ATOM 868 C CA . GLY A 1 110 ? -12.010 0.599 22.858 1.00 77.75 110 GLY A CA 1
ATOM 869 C C . GLY A 1 110 ? -11.261 1.840 22.351 1.00 77.75 110 GLY A C 1
ATOM 870 O O . GLY A 1 110 ? -10.786 2.627 23.167 1.00 77.75 110 GLY A O 1
ATOM 871 N N . GLN A 1 111 ? -11.132 2.011 21.030 1.00 81.12 111 GLN A N 1
ATOM 872 C CA . GLN A 1 111 ? -10.491 3.169 20.401 1.00 81.12 111 GLN A CA 1
ATOM 873 C C . GLN A 1 111 ? -11.486 4.310 20.197 1.00 81.12 111 GLN A C 1
ATOM 875 O O . GLN A 1 111 ? -12.699 4.090 20.116 1.00 81.12 111 GLN A O 1
ATOM 880 N N . THR A 1 112 ? -10.970 5.535 20.093 1.00 81.00 112 THR A N 1
ATOM 881 C CA . THR A 1 112 ? -11.800 6.699 19.768 1.00 81.00 112 THR A CA 1
ATOM 882 C C . THR A 1 112 ? -12.205 6.688 18.295 1.00 81.00 112 THR A C 1
ATOM 884 O O . THR A 1 112 ? -11.584 6.028 17.456 1.00 81.00 112 THR A O 1
ATOM 887 N N . PHE A 1 113 ? -13.271 7.418 17.968 1.00 79.88 113 PHE A N 1
ATOM 888 C CA . PHE A 1 113 ? -13.712 7.573 16.584 1.00 79.88 113 PHE A CA 1
ATOM 889 C C . PHE A 1 113 ? -12.620 8.237 15.736 1.00 79.88 113 PHE A C 1
ATOM 891 O O . PHE A 1 113 ? -12.373 7.827 14.603 1.00 79.88 113 PHE A O 1
ATOM 898 N N . GLU A 1 114 ? -11.939 9.229 16.307 1.00 75.69 114 GLU A N 1
ATOM 899 C CA . GLU A 1 114 ? -10.835 9.955 15.694 1.00 75.69 114 GLU A CA 1
ATOM 900 C C . GLU A 1 114 ? -9.664 9.026 15.353 1.00 75.69 114 GLU A C 1
ATOM 902 O O . GLU A 1 114 ? -9.167 9.079 14.227 1.00 75.69 114 GLU A O 1
ATOM 907 N N . ASP A 1 115 ? -9.265 8.142 16.274 1.00 75.12 115 ASP A N 1
ATOM 908 C CA . ASP A 1 115 ? -8.176 7.181 16.045 1.00 75.12 115 ASP A CA 1
ATOM 909 C C . ASP A 1 115 ? -8.514 6.225 14.895 1.00 75.12 115 ASP A C 1
ATOM 911 O O . ASP A 1 115 ? -7.713 6.017 13.979 1.00 75.12 115 ASP A O 1
ATOM 915 N N . ILE A 1 116 ? -9.732 5.675 14.902 1.00 77.38 116 ILE A N 1
ATOM 916 C CA . ILE A 1 116 ? -10.205 4.782 13.840 1.00 77.38 116 ILE A CA 1
ATOM 917 C C . ILE A 1 116 ? -10.234 5.529 12.510 1.00 77.38 116 ILE A C 1
ATOM 919 O O . ILE A 1 116 ? -9.711 5.028 11.515 1.00 77.38 116 ILE A O 1
ATOM 923 N N . PHE A 1 117 ? -10.798 6.736 12.472 1.00 78.25 117 PHE A N 1
ATOM 924 C CA . PHE A 1 117 ? -10.886 7.507 11.239 1.00 78.25 117 PHE A CA 1
ATOM 925 C C . PHE A 1 117 ? -9.502 7.845 10.675 1.00 78.25 117 PHE A C 1
ATOM 927 O O . PHE A 1 117 ? -9.288 7.692 9.473 1.00 78.25 117 PHE A O 1
ATOM 934 N N . GLN A 1 118 ? -8.536 8.212 11.520 1.00 73.31 118 GLN A N 1
ATOM 935 C CA . GLN A 1 118 ? -7.150 8.432 11.096 1.00 73.31 118 GLN A CA 1
ATOM 936 C C . GLN A 1 118 ? -6.509 7.169 10.509 1.00 73.31 118 GLN A C 1
ATOM 938 O O . GLN A 1 118 ? -5.776 7.254 9.516 1.00 73.31 118 GLN A O 1
ATOM 943 N N . LEU A 1 119 ? -6.787 5.993 11.080 1.00 76.75 119 LEU A N 1
ATOM 944 C CA . LEU A 1 119 ? -6.308 4.719 10.541 1.00 76.75 119 LEU A CA 1
ATOM 945 C C . LEU A 1 119 ? -6.906 4.440 9.160 1.00 76.75 119 LEU A C 1
ATOM 947 O O . LEU A 1 119 ? -6.154 4.139 8.231 1.00 76.75 119 LEU A O 1
ATOM 951 N N . LEU A 1 120 ? -8.222 4.597 8.994 1.00 80.88 120 LEU A N 1
ATOM 952 C CA . LEU A 1 120 ? -8.890 4.406 7.699 1.00 80.88 120 LEU A CA 1
ATOM 953 C C . LEU A 1 120 ? -8.397 5.405 6.663 1.00 80.88 120 LEU A C 1
ATOM 955 O O . LEU A 1 120 ? -8.040 5.011 5.554 1.00 80.88 120 LEU A O 1
ATOM 959 N N . GLN A 1 121 ? -8.295 6.676 7.048 1.00 77.75 121 GLN A N 1
ATOM 960 C CA . GLN A 1 121 ? -7.752 7.727 6.204 1.00 77.75 121 GLN A CA 1
ATOM 961 C C . GLN A 1 121 ? -6.336 7.385 5.746 1.00 77.75 121 GLN A C 1
ATOM 963 O O . GLN A 1 121 ? -6.033 7.479 4.559 1.00 77.75 121 GLN A O 1
ATOM 968 N N . SER A 1 122 ? -5.485 6.921 6.659 1.00 73.44 122 SER A N 1
ATOM 969 C CA . SER A 1 122 ? -4.123 6.507 6.328 1.00 73.44 122 SER A CA 1
ATOM 970 C C . SER A 1 122 ? -4.096 5.352 5.327 1.00 73.44 122 SER A C 1
ATOM 972 O O . SER A 1 122 ? -3.245 5.349 4.442 1.00 73.44 122 SER A O 1
ATOM 974 N N . GLN A 1 123 ? -4.993 4.367 5.442 1.00 79.00 123 GLN A N 1
ATOM 975 C CA . GLN A 1 123 ? -5.026 3.242 4.500 1.00 79.00 123 GLN A CA 1
ATOM 976 C C . GLN A 1 123 ? -5.602 3.634 3.138 1.00 79.00 123 GLN A C 1
ATOM 978 O O . GLN A 1 123 ? -5.000 3.283 2.127 1.00 79.00 123 GLN A O 1
ATOM 983 N N . ILE A 1 124 ? -6.682 4.418 3.105 1.00 84.81 124 ILE A N 1
ATOM 984 C CA . ILE A 1 124 ? -7.278 4.939 1.866 1.00 84.81 124 ILE A CA 1
ATOM 985 C C . ILE A 1 124 ? -6.276 5.813 1.112 1.00 84.81 124 ILE A C 1
ATOM 987 O O . ILE A 1 124 ? -6.072 5.609 -0.079 1.00 84.81 124 ILE A O 1
ATOM 991 N N . ILE A 1 125 ? -5.605 6.749 1.794 1.00 77.50 125 ILE A N 1
ATOM 992 C CA . ILE A 1 125 ? -4.586 7.600 1.164 1.00 77.50 125 ILE A CA 1
ATOM 993 C C . ILE A 1 125 ? -3.434 6.747 0.640 1.00 77.50 125 ILE A C 1
ATOM 995 O O . ILE A 1 125 ? -2.933 7.021 -0.439 1.00 77.50 125 ILE A O 1
ATOM 999 N N . ARG A 1 126 ? -3.016 5.692 1.353 1.00 76.62 126 ARG A N 1
ATOM 1000 C CA . ARG A 1 126 ? -1.984 4.777 0.839 1.00 76.62 126 ARG A CA 1
ATOM 1001 C C . ARG A 1 126 ? -2.436 4.094 -0.444 1.00 76.62 126 ARG A C 1
ATOM 1003 O O . ARG A 1 126 ? -1.692 4.133 -1.415 1.00 76.62 126 ARG A O 1
ATOM 1010 N N . ASP A 1 127 ? -3.628 3.508 -0.458 1.00 80.44 127 ASP A N 1
ATOM 1011 C CA . ASP A 1 127 ? -4.163 2.827 -1.643 1.00 80.44 127 ASP A CA 1
ATOM 1012 C C . ASP A 1 127 ? -4.318 3.804 -2.813 1.00 80.44 127 ASP A C 1
ATOM 1014 O O . ASP A 1 127 ? -3.956 3.499 -3.946 1.00 80.44 127 ASP A O 1
ATOM 1018 N N . PHE A 1 128 ? -4.762 5.023 -2.520 1.00 81.00 128 PHE A N 1
ATOM 1019 C CA . PHE A 1 128 ? -4.930 6.081 -3.499 1.00 81.00 128 PHE A CA 1
ATOM 1020 C C . PHE A 1 128 ? -3.608 6.623 -4.058 1.00 81.00 128 PHE A C 1
ATOM 1022 O O . PHE A 1 128 ? -3.462 6.724 -5.272 1.00 81.00 128 PHE A O 1
ATOM 1029 N N . SER A 1 129 ? -2.627 6.939 -3.209 1.00 71.75 129 SER A N 1
ATOM 1030 C CA . SER A 1 129 ? -1.303 7.415 -3.633 1.00 71.75 129 SER A CA 1
ATOM 1031 C C . SER A 1 129 ? -0.621 6.404 -4.546 1.00 71.75 129 SER A C 1
ATOM 1033 O O . SER A 1 129 ? 0.039 6.769 -5.510 1.00 71.75 129 SER A O 1
ATOM 1035 N N . VAL A 1 130 ? -0.806 5.119 -4.261 1.00 72.25 130 VAL A N 1
ATOM 1036 C CA . VAL A 1 130 ? -0.336 4.026 -5.107 1.00 72.25 130 VAL A CA 1
ATOM 1037 C C . VAL A 1 130 ? -0.986 4.045 -6.484 1.00 72.25 130 VAL A C 1
ATOM 1039 O O . VAL A 1 130 ? -0.293 3.903 -7.490 1.00 72.25 130 VAL A O 1
ATOM 1042 N N . ILE A 1 131 ? -2.302 4.233 -6.525 1.00 76.44 131 ILE A N 1
ATOM 1043 C CA . ILE A 1 131 ? -3.059 4.322 -7.773 1.00 76.44 131 ILE A CA 1
ATOM 1044 C C . ILE A 1 131 ? -2.634 5.567 -8.569 1.00 76.44 131 ILE A C 1
ATOM 1046 O O . ILE A 1 131 ? -2.415 5.474 -9.776 1.00 76.44 131 ILE A O 1
ATOM 1050 N N . GLN A 1 132 ? -2.420 6.709 -7.906 1.00 70.12 132 GLN A N 1
ATOM 1051 C CA . GLN A 1 132 ? -1.937 7.943 -8.538 1.00 70.12 132 GLN A CA 1
ATOM 1052 C C . GLN A 1 132 ? -0.495 7.866 -9.048 1.00 70.12 132 GLN A C 1
ATOM 1054 O O . GLN A 1 132 ? -0.157 8.549 -10.011 1.00 70.12 132 GLN A O 1
ATOM 1059 N N . LEU A 1 133 ? 0.369 7.042 -8.447 1.00 61.47 133 LEU A N 1
ATOM 1060 C CA . LEU A 1 133 ? 1.753 6.867 -8.908 1.00 61.47 133 LEU A CA 1
ATOM 1061 C C . LEU A 1 133 ? 1.854 6.277 -10.328 1.00 61.47 133 LEU A C 1
ATOM 1063 O O . LEU A 1 133 ? 2.944 6.272 -10.896 1.00 61.47 133 LEU A O 1
ATOM 1067 N N . SER A 1 134 ? 0.734 5.848 -10.923 1.00 53.41 134 SER A N 1
ATOM 1068 C CA . SER A 1 134 ? 0.616 5.572 -12.361 1.00 53.41 134 SER A CA 1
ATOM 1069 C C . SER A 1 134 ? 0.898 6.789 -13.259 1.00 53.41 134 SER A C 1
ATOM 1071 O O . SER A 1 134 ? 1.194 6.597 -14.433 1.00 53.41 134 SER A O 1
ATOM 1073 N N . GLU A 1 135 ? 0.857 8.021 -12.731 1.00 50.25 135 GLU A N 1
ATOM 1074 C CA . GLU A 1 135 ? 0.910 9.255 -13.537 1.00 50.25 135 GLU A CA 1
ATOM 1075 C C . GLU A 1 135 ? 2.261 9.997 -13.504 1.00 50.25 135 GLU A C 1
ATOM 1077 O O . GLU A 1 135 ? 2.372 11.088 -14.061 1.00 50.25 135 GLU A O 1
ATOM 1082 N N . LEU A 1 136 ? 3.309 9.447 -12.870 1.00 44.34 136 LEU A N 1
ATOM 1083 C CA . LEU A 1 136 ? 4.645 10.062 -12.894 1.00 44.34 136 LEU A CA 1
ATOM 1084 C C . LEU A 1 136 ? 5.519 9.509 -14.033 1.00 44.34 136 LEU A C 1
ATOM 1086 O O . LEU A 1 136 ? 6.172 8.473 -13.913 1.00 44.34 136 LEU A O 1
ATOM 1090 N N . ASP A 1 137 ? 5.558 10.318 -15.092 1.00 43.53 137 ASP A N 1
ATOM 1091 C CA . ASP A 1 137 ? 6.305 10.329 -16.365 1.00 43.53 137 ASP A CA 1
ATOM 1092 C C . ASP A 1 137 ? 7.837 10.068 -16.344 1.00 43.53 137 ASP A C 1
ATOM 1094 O O . ASP A 1 137 ? 8.562 10.508 -17.232 1.00 43.53 137 ASP A O 1
ATOM 1098 N N . ASN A 1 138 ? 8.394 9.326 -15.384 1.00 42.81 138 ASN A N 1
ATOM 1099 C CA . ASN A 1 138 ? 9.853 9.118 -15.294 1.00 42.81 138 ASN A CA 1
ATOM 1100 C C . ASN A 1 138 ? 10.326 7.672 -15.528 1.00 42.81 138 ASN A C 1
ATOM 1102 O O . ASN A 1 138 ? 11.459 7.332 -15.187 1.00 42.81 138 ASN A O 1
ATOM 1106 N N . MET A 1 139 ? 9.515 6.811 -16.154 1.00 49.75 139 MET A N 1
ATOM 1107 C CA . MET A 1 139 ? 9.897 5.413 -16.435 1.00 49.75 139 MET A CA 1
ATOM 1108 C C . MET A 1 139 ? 10.875 5.226 -17.614 1.00 49.75 139 MET A C 1
ATOM 1110 O O . MET A 1 139 ? 11.165 4.094 -17.997 1.00 49.75 139 MET A O 1
ATOM 1114 N N . HIS A 1 140 ? 11.462 6.295 -18.158 1.00 48.53 140 HIS A N 1
ATOM 1115 C CA . HIS A 1 140 ? 12.513 6.220 -19.184 1.00 48.53 140 HIS A CA 1
ATOM 1116 C C . HIS A 1 140 ? 13.904 5.867 -18.614 1.00 48.53 140 HIS A C 1
ATOM 1118 O O . HIS A 1 140 ? 14.905 6.499 -18.949 1.00 48.53 140 HIS A O 1
ATOM 1124 N N . LEU A 1 141 ? 13.990 4.851 -17.754 1.00 52.09 141 LEU A N 1
ATOM 1125 C CA . LEU A 1 141 ? 15.263 4.251 -17.349 1.00 52.09 141 LEU A CA 1
ATOM 1126 C C . LEU A 1 141 ? 15.536 3.015 -18.214 1.00 52.09 141 LEU A C 1
ATOM 1128 O O . LEU A 1 141 ? 14.648 2.199 -18.456 1.00 52.09 141 LEU A O 1
ATOM 1132 N N . GLU A 1 142 ? 16.768 2.886 -18.716 1.00 52.66 142 GLU A N 1
ATOM 1133 C CA . GLU A 1 142 ? 17.163 1.765 -19.577 1.00 52.66 142 GLU A CA 1
ATOM 1134 C C . GLU A 1 142 ? 16.918 0.414 -18.883 1.00 52.66 142 GLU A C 1
ATOM 1136 O O . GLU A 1 142 ? 17.382 0.174 -17.764 1.00 52.66 142 GLU A O 1
ATOM 1141 N N . ALA A 1 143 ? 16.212 -0.485 -19.574 1.00 54.06 143 ALA A N 1
ATOM 1142 C CA . ALA A 1 143 ? 15.918 -1.829 -19.093 1.00 54.06 143 ALA A CA 1
ATOM 1143 C C . ALA A 1 143 ? 17.198 -2.594 -18.698 1.00 54.06 143 ALA A C 1
ATOM 1145 O O . ALA A 1 143 ? 18.202 -2.559 -19.411 1.00 54.06 143 ALA A O 1
ATOM 1146 N N . GLY A 1 144 ? 17.141 -3.338 -17.587 1.00 55.12 144 GLY A N 1
ATOM 1147 C CA . GLY A 1 144 ? 18.193 -4.280 -17.190 1.00 55.12 144 GLY A CA 1
ATOM 1148 C C . GLY A 1 144 ? 19.274 -3.744 -16.247 1.00 55.12 144 GLY A C 1
ATOM 1149 O O . GLY A 1 144 ? 20.241 -4.461 -15.995 1.00 55.12 144 GLY A O 1
ATOM 1150 N N . LYS A 1 145 ? 19.136 -2.532 -15.696 1.00 64.12 145 LYS A N 1
ATOM 1151 C CA . LYS A 1 145 ? 20.048 -2.026 -14.657 1.00 64.12 145 LYS A CA 1
ATOM 1152 C C . LYS A 1 145 ? 19.333 -1.938 -13.311 1.00 64.12 145 LYS A C 1
ATOM 1154 O O . LYS A 1 145 ? 18.397 -1.161 -13.149 1.00 64.12 145 LYS A O 1
ATOM 1159 N N . GLU A 1 146 ? 19.802 -2.720 -12.342 1.00 76.69 146 GLU A N 1
ATOM 1160 C CA . GLU A 1 146 ? 19.642 -2.354 -10.935 1.00 76.69 146 GLU A CA 1
ATOM 1161 C C . GLU A 1 146 ? 20.499 -1.112 -10.682 1.00 76.69 146 GLU A C 1
ATOM 1163 O O . GLU A 1 146 ? 21.662 -1.062 -11.089 1.00 76.69 146 GLU A O 1
ATOM 1168 N N . GLN A 1 147 ? 19.921 -0.087 -10.065 1.00 77.44 147 GLN A N 1
ATOM 1169 C CA . GLN A 1 147 ? 20.621 1.160 -9.778 1.00 77.44 147 GLN A CA 1
ATOM 1170 C C . GLN A 1 147 ? 20.388 1.571 -8.331 1.00 77.44 147 GLN A C 1
ATOM 1172 O O . GLN A 1 147 ? 19.273 1.492 -7.815 1.00 77.44 147 GLN A O 1
ATOM 1177 N N . VAL A 1 148 ? 21.449 2.048 -7.686 1.00 82.50 148 VAL A N 1
ATOM 1178 C CA . VAL A 1 148 ? 21.357 2.740 -6.401 1.00 82.50 148 VAL A CA 1
ATOM 1179 C C . VAL A 1 148 ? 20.992 4.192 -6.702 1.00 82.50 148 VAL A C 1
ATOM 1181 O O . VAL A 1 148 ? 21.792 4.923 -7.280 1.00 82.50 148 VAL A O 1
ATOM 1184 N N . LEU A 1 149 ? 19.776 4.601 -6.344 1.00 79.62 149 LEU A N 1
ATOM 1185 C CA . LEU A 1 149 ? 19.299 5.980 -6.496 1.00 79.62 149 LEU A CA 1
ATOM 1186 C C . LEU A 1 149 ? 19.756 6.879 -5.347 1.00 79.62 149 LEU A C 1
ATOM 1188 O O . LEU A 1 149 ? 19.933 8.079 -5.526 1.00 79.62 149 LEU A O 1
ATOM 1192 N N . GLU A 1 150 ? 19.914 6.307 -4.155 1.00 80.69 150 GLU A N 1
ATOM 1193 C CA . GLU A 1 150 ? 20.320 7.033 -2.956 1.00 80.69 150 GLU A CA 1
ATOM 1194 C C . GLU A 1 150 ? 21.073 6.085 -2.027 1.00 80.69 150 GLU A C 1
ATOM 1196 O O . GLU A 1 150 ? 20.643 4.950 -1.816 1.00 80.69 150 GLU A O 1
ATOM 1201 N N . GLN A 1 151 ? 22.177 6.547 -1.443 1.00 84.19 151 GLN A N 1
ATOM 1202 C CA . GLN A 1 151 ? 22.845 5.830 -0.365 1.00 84.19 151 GLN A CA 1
ATOM 1203 C C . GLN A 1 151 ? 23.435 6.815 0.636 1.00 84.19 151 GLN A C 1
ATOM 1205 O O . GLN A 1 151 ? 24.224 7.693 0.298 1.00 84.19 151 GLN A O 1
ATOM 1210 N N . SER A 1 152 ? 23.023 6.662 1.884 1.00 85.19 152 SER A N 1
ATOM 1211 C CA . SER A 1 152 ? 23.485 7.431 3.029 1.00 85.19 152 SER A CA 1
ATOM 1212 C C . SER A 1 152 ? 23.652 6.503 4.227 1.00 85.19 152 SER A C 1
ATOM 1214 O O . SER A 1 152 ? 23.249 5.341 4.194 1.00 85.19 152 SER A O 1
ATOM 1216 N N . ILE A 1 153 ? 24.181 7.047 5.322 1.00 81.44 153 ILE A N 1
ATOM 1217 C CA . ILE A 1 153 ? 24.335 6.315 6.582 1.00 81.44 153 ILE A CA 1
ATOM 1218 C C . ILE A 1 153 ? 23.011 5.767 7.143 1.00 81.44 153 ILE A C 1
ATOM 1220 O O . ILE A 1 153 ? 23.047 4.835 7.934 1.00 81.44 153 ILE A O 1
ATOM 1224 N N . ASN A 1 154 ? 21.854 6.323 6.755 1.00 80.06 154 ASN A N 1
ATOM 1225 C CA . ASN A 1 154 ? 20.542 5.943 7.299 1.00 80.06 154 ASN A CA 1
ATOM 1226 C C . ASN A 1 154 ? 19.529 5.507 6.235 1.00 80.06 154 ASN A C 1
ATOM 1228 O O . ASN A 1 154 ? 18.379 5.232 6.578 1.00 80.06 154 ASN A O 1
ATOM 1232 N N . ARG A 1 155 ? 19.898 5.501 4.952 1.00 83.75 155 ARG A N 1
ATOM 1233 C CA . ARG A 1 155 ? 18.963 5.193 3.870 1.00 83.75 155 ARG A CA 1
ATOM 1234 C C . ARG A 1 155 ? 19.668 4.642 2.645 1.00 83.75 155 ARG A C 1
ATOM 1236 O O . ARG A 1 155 ? 20.681 5.197 2.234 1.00 83.75 155 ARG A O 1
ATOM 1243 N N . SER A 1 156 ? 19.105 3.607 2.038 1.00 84.25 156 SER A N 1
ATOM 1244 C CA . SER A 1 156 ? 19.488 3.134 0.712 1.00 84.25 156 SER A CA 1
ATOM 1245 C C . SER A 1 156 ? 18.239 2.977 -0.143 1.00 84.25 156 SER A C 1
ATOM 1247 O O . SER A 1 156 ? 17.283 2.328 0.273 1.00 84.25 156 SER A O 1
ATOM 1249 N N . LYS A 1 157 ? 18.236 3.584 -1.329 1.00 82.75 157 LYS A N 1
ATOM 1250 C CA . LYS A 1 157 ? 17.157 3.461 -2.305 1.00 82.75 157 LYS A CA 1
ATOM 1251 C C . LYS A 1 157 ? 17.691 2.774 -3.552 1.00 82.75 157 LYS A C 1
ATOM 1253 O O . LYS A 1 157 ? 18.591 3.298 -4.204 1.00 82.75 157 LYS A O 1
ATOM 1258 N N . LEU A 1 158 ? 17.117 1.630 -3.892 1.00 84.94 158 LEU A N 1
ATOM 1259 C CA . LEU A 1 158 ? 17.422 0.847 -5.083 1.00 84.94 158 LEU A CA 1
ATOM 1260 C C . LEU A 1 158 ? 16.246 0.916 -6.055 1.00 84.94 158 LEU A C 1
ATOM 1262 O O . LEU A 1 158 ? 15.089 0.970 -5.637 1.00 84.94 158 LEU A O 1
ATOM 1266 N N . VAL A 1 159 ? 16.533 0.867 -7.349 1.00 83.25 159 VAL A N 1
ATOM 1267 C CA . VAL A 1 159 ? 15.531 0.701 -8.404 1.00 83.25 159 VAL A CA 1
ATOM 1268 C C . VAL A 1 159 ? 15.950 -0.423 -9.339 1.00 83.25 159 VAL A C 1
ATOM 1270 O O . VAL A 1 159 ? 17.141 -0.640 -9.568 1.00 83.25 159 VAL A O 1
ATOM 1273 N N . LYS A 1 160 ? 14.974 -1.162 -9.856 1.00 83.19 160 LYS A N 1
ATOM 1274 C CA . LYS A 1 160 ? 15.170 -2.250 -10.808 1.00 83.19 160 LYS A CA 1
ATOM 1275 C C . LYS A 1 160 ? 14.118 -2.165 -11.901 1.00 83.19 160 LYS A C 1
ATOM 1277 O O . LYS A 1 160 ? 12.928 -2.093 -11.605 1.00 83.19 160 LYS A O 1
ATOM 1282 N N . HIS A 1 161 ? 14.569 -2.235 -13.150 1.00 78.12 161 HIS A N 1
ATOM 1283 C CA . HIS A 1 161 ? 13.706 -2.313 -14.324 1.00 78.12 161 HIS A CA 1
ATOM 1284 C C . HIS A 1 161 ? 13.897 -3.653 -15.034 1.00 78.12 161 HIS A C 1
ATOM 1286 O O . HIS A 1 161 ? 15.011 -3.999 -15.438 1.00 78.12 161 HIS A O 1
ATOM 1292 N N . GLU A 1 162 ? 12.809 -4.390 -15.219 1.00 80.56 162 GLU A N 1
ATOM 1293 C CA . GLU A 1 162 ? 12.781 -5.690 -15.886 1.00 80.56 162 GLU A CA 1
ATOM 1294 C C . GLU A 1 162 ? 11.808 -5.632 -17.065 1.00 80.56 162 GLU A C 1
ATOM 1296 O O . GLU A 1 162 ? 10.704 -5.108 -16.948 1.00 80.56 162 GLU A O 1
ATOM 1301 N N . LYS A 1 163 ? 12.200 -6.174 -18.220 1.00 78.00 163 LYS A N 1
ATOM 1302 C CA . LYS A 1 163 ? 11.288 -6.327 -19.358 1.00 78.00 163 LYS A CA 1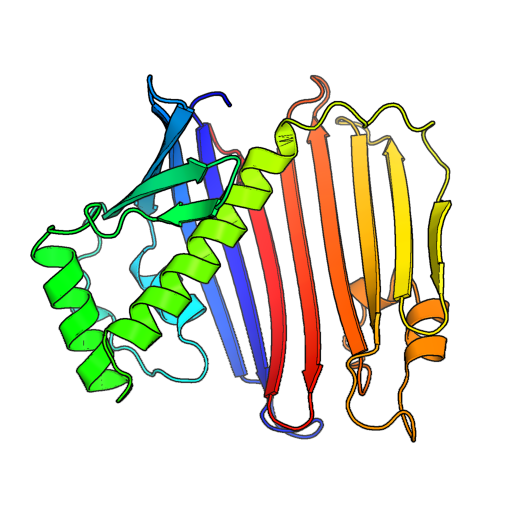
ATOM 1303 C C . LYS A 1 163 ? 10.626 -7.699 -19.271 1.00 78.00 163 LYS A C 1
ATOM 1305 O O . LYS A 1 163 ? 11.324 -8.706 -19.159 1.00 78.00 163 LYS A O 1
ATOM 1310 N N . LEU A 1 164 ? 9.300 -7.735 -19.312 1.00 74.50 164 LEU A N 1
ATOM 1311 C CA . LEU A 1 164 ? 8.496 -8.953 -19.246 1.00 74.50 164 LEU A CA 1
ATOM 1312 C C . LEU A 1 164 ? 7.904 -9.271 -20.627 1.00 74.50 164 LEU A C 1
ATOM 1314 O O . LEU A 1 164 ? 7.904 -8.443 -21.533 1.00 74.50 164 LEU A O 1
ATOM 1318 N N . ALA A 1 165 ? 7.383 -10.487 -20.802 1.00 76.56 165 ALA A N 1
ATOM 1319 C CA . ALA A 1 165 ? 6.728 -10.886 -22.054 1.00 76.56 165 ALA A CA 1
ATOM 1320 C C . ALA A 1 165 ? 5.411 -10.129 -22.315 1.00 76.56 165 ALA A C 1
ATOM 1322 O O . ALA A 1 165 ? 4.991 -9.998 -23.461 1.00 76.56 165 ALA A O 1
ATOM 1323 N N . ILE A 1 166 ? 4.766 -9.660 -21.245 1.00 70.81 166 ILE A N 1
ATOM 1324 C CA . ILE A 1 166 ? 3.479 -8.956 -21.267 1.00 70.81 166 ILE A CA 1
ATOM 1325 C C . ILE A 1 166 ? 3.606 -7.461 -20.955 1.00 70.81 166 ILE A C 1
ATOM 1327 O O . ILE A 1 166 ? 2.578 -6.819 -20.793 1.00 70.81 166 ILE A O 1
ATOM 1331 N N . GLY A 1 167 ? 4.830 -6.925 -20.858 1.00 74.81 167 GLY A N 1
ATOM 1332 C CA . GLY A 1 167 ? 5.071 -5.507 -20.600 1.00 74.81 167 GLY A CA 1
ATOM 1333 C C . GLY A 1 167 ? 6.402 -5.249 -19.895 1.00 74.81 167 GLY A C 1
ATOM 1334 O O . GLY A 1 167 ? 7.433 -5.825 -20.254 1.00 74.81 167 GLY A O 1
ATOM 1335 N N . SER A 1 168 ? 6.411 -4.386 -18.883 1.00 74.69 168 SER A N 1
ATOM 1336 C CA . SER A 1 168 ? 7.617 -4.053 -18.114 1.00 74.69 168 SER A CA 1
ATOM 1337 C C . SER A 1 168 ? 7.344 -4.024 -16.614 1.00 74.69 168 SER A C 1
ATOM 1339 O O . SER A 1 168 ? 6.208 -3.919 -16.175 1.00 74.69 168 SER A O 1
ATOM 1341 N N . LYS A 1 169 ? 8.388 -4.159 -15.803 1.00 76.19 169 LYS A N 1
ATOM 1342 C CA . LYS A 1 169 ? 8.309 -4.104 -14.347 1.00 76.19 169 LYS A CA 1
ATOM 1343 C C . LYS A 1 169 ? 9.313 -3.095 -13.819 1.00 76.19 169 LYS A C 1
ATOM 1345 O O . LYS A 1 169 ? 10.509 -3.233 -14.063 1.00 76.19 169 LYS A O 1
ATOM 1350 N N . CYS A 1 170 ? 8.836 -2.111 -13.071 1.00 77.19 170 CYS A N 1
ATOM 1351 C CA . CYS A 1 170 ? 9.637 -1.139 -12.340 1.00 77.19 170 CYS A CA 1
ATOM 1352 C C . CYS A 1 170 ? 9.478 -1.402 -10.844 1.00 77.19 170 CYS A C 1
ATOM 1354 O O . CYS A 1 170 ? 8.378 -1.344 -10.306 1.00 77.19 170 CYS A O 1
ATOM 1356 N N . SER A 1 171 ? 10.567 -1.706 -10.154 1.00 77.56 171 SER A N 1
ATOM 1357 C CA . SER A 1 171 ? 10.566 -1.918 -8.710 1.00 77.56 171 SER A CA 1
ATOM 1358 C C . SER A 1 171 ? 11.470 -0.908 -8.028 1.00 77.56 171 SER A C 1
ATOM 1360 O O . SER A 1 171 ? 12.567 -0.645 -8.504 1.00 77.56 171 SER A O 1
ATOM 1362 N N . THR A 1 172 ? 11.040 -0.380 -6.888 1.00 78.88 172 THR A N 1
ATOM 1363 C CA . THR A 1 172 ? 11.829 0.456 -5.984 1.00 78.88 172 THR A CA 1
ATOM 1364 C C . THR A 1 172 ? 11.917 -0.220 -4.620 1.00 78.88 172 THR A C 1
ATOM 1366 O O . THR A 1 172 ? 10.912 -0.665 -4.073 1.00 78.88 172 THR A O 1
ATOM 1369 N N . LEU A 1 173 ? 13.113 -0.269 -4.048 1.00 81.38 173 LEU A N 1
ATOM 1370 C CA . LEU A 1 173 ? 13.353 -0.689 -2.674 1.00 81.38 173 LEU A CA 1
ATOM 1371 C C . LEU A 1 173 ? 13.927 0.491 -1.903 1.00 81.38 173 LEU A C 1
ATOM 1373 O O . LEU A 1 173 ? 14.955 1.031 -2.287 1.00 81.38 173 LEU A O 1
ATOM 1377 N N . ASP A 1 174 ? 13.273 0.906 -0.832 1.00 80.19 174 ASP A N 1
ATOM 1378 C CA . ASP A 1 174 ? 13.694 2.001 0.034 1.00 80.19 174 ASP A CA 1
ATOM 1379 C C . ASP A 1 174 ? 13.926 1.453 1.447 1.00 80.19 174 ASP A C 1
ATOM 1381 O O . ASP A 1 174 ? 12.994 1.087 2.161 1.00 80.19 174 ASP A O 1
ATOM 1385 N N . ILE A 1 175 ? 15.195 1.354 1.822 1.00 84.25 175 ILE A N 1
ATOM 1386 C CA . ILE A 1 175 ? 15.693 0.831 3.090 1.00 84.25 175 ILE A CA 1
ATOM 1387 C C . ILE A 1 175 ? 16.038 2.023 3.972 1.00 84.25 175 ILE A C 1
ATOM 1389 O O . ILE A 1 175 ? 16.839 2.861 3.570 1.00 84.25 175 ILE A O 1
ATOM 1393 N N . LYS A 1 176 ? 15.485 2.107 5.180 1.00 81.50 176 LYS A N 1
ATOM 1394 C CA . LYS A 1 176 ? 15.708 3.216 6.119 1.00 81.50 176 LYS A CA 1
ATOM 1395 C C . LYS A 1 176 ? 16.062 2.690 7.503 1.00 81.50 176 LYS A C 1
ATOM 1397 O O . LYS A 1 176 ? 15.422 1.768 8.002 1.00 81.50 176 LYS A O 1
ATOM 1402 N N . ARG A 1 177 ? 17.026 3.323 8.168 1.00 75.62 177 ARG A N 1
ATOM 1403 C CA . ARG A 1 177 ? 17.255 3.138 9.604 1.00 75.62 177 ARG A CA 1
ATOM 1404 C C . ARG A 1 177 ? 16.151 3.856 10.381 1.00 75.62 177 ARG A C 1
ATOM 1406 O O . ARG A 1 177 ? 15.878 5.031 10.127 1.00 75.62 177 ARG A O 1
ATOM 1413 N N . ILE A 1 178 ? 15.531 3.170 11.337 1.00 67.94 178 ILE A N 1
ATOM 1414 C CA . ILE A 1 178 ? 14.604 3.791 12.287 1.00 67.94 178 ILE A CA 1
ATOM 1415 C C . ILE A 1 178 ? 15.425 4.228 13.496 1.00 67.94 178 ILE A C 1
ATOM 1417 O O . ILE A 1 178 ? 16.149 3.435 14.092 1.00 67.94 178 ILE A O 1
ATOM 1421 N N . LEU A 1 179 ? 15.346 5.510 13.847 1.00 62.09 179 LEU A N 1
ATOM 1422 C CA . LEU A 1 179 ? 16.162 6.099 14.905 1.00 62.09 179 LEU A CA 1
ATOM 1423 C C . LEU A 1 179 ? 1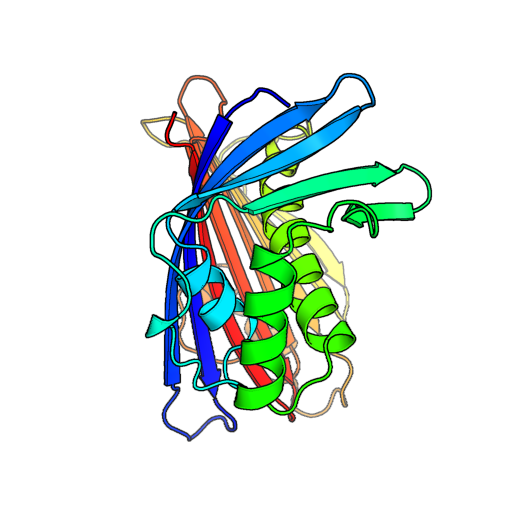5.661 5.668 16.292 1.00 62.09 179 LEU A C 1
ATOM 1425 O O . LEU A 1 179 ? 14.939 6.401 16.963 1.00 62.09 179 LEU A O 1
ATOM 1429 N N . TRP A 1 180 ? 16.079 4.486 16.739 1.00 54.03 180 TRP A N 1
ATOM 1430 C CA . TRP A 1 180 ? 16.006 4.068 18.137 1.00 54.03 180 TRP A CA 1
ATOM 1431 C C . TRP A 1 180 ? 17.301 3.339 18.505 1.00 54.03 180 TRP A C 1
ATOM 1433 O O . TRP A 1 180 ? 17.383 2.129 18.370 1.00 54.03 180 TRP A O 1
ATOM 1443 N N . LYS A 1 181 ? 18.309 4.117 18.934 1.00 59.03 181 LYS A N 1
ATOM 1444 C CA . LYS A 1 181 ? 19.693 3.719 19.279 1.00 59.03 181 LYS A CA 1
ATOM 1445 C C . LYS A 1 181 ? 20.428 2.897 18.181 1.00 59.03 181 LYS A C 1
ATOM 1447 O O . LYS A 1 181 ? 20.056 1.764 17.929 1.00 59.03 181 LYS A O 1
ATOM 1452 N N . PRO A 1 182 ? 21.520 3.412 17.577 1.00 58.34 182 PRO A N 1
ATOM 1453 C CA . PRO A 1 182 ? 22.293 2.709 16.530 1.00 58.34 182 PRO A CA 1
ATOM 1454 C C . PRO A 1 182 ? 22.932 1.375 16.959 1.00 58.34 182 PRO A C 1
ATOM 1456 O O . PRO A 1 182 ? 23.439 0.614 16.142 1.00 58.34 182 PRO A O 1
ATOM 1459 N N . GLU A 1 183 ? 22.987 1.107 18.261 1.00 61.41 183 GLU A N 1
ATOM 1460 C CA . GLU A 1 183 ? 23.591 -0.103 18.807 1.00 61.41 183 GLU A CA 1
ATOM 1461 C C . GLU A 1 183 ? 22.685 -1.311 18.535 1.00 61.41 183 GLU A C 1
ATOM 1463 O O . GLU A 1 183 ? 21.581 -1.401 19.069 1.00 61.41 183 GLU A O 1
ATOM 1468 N N . GLY A 1 184 ? 23.174 -2.249 17.719 1.00 62.78 184 GLY A N 1
ATOM 1469 C CA . GLY A 1 184 ? 22.449 -3.473 17.374 1.00 62.78 184 GLY A CA 1
ATOM 1470 C C . GLY A 1 184 ? 21.478 -3.337 16.199 1.00 62.78 184 GLY A C 1
ATOM 1471 O O . GLY A 1 184 ? 20.661 -4.234 16.011 1.00 62.78 184 GLY A O 1
ATOM 1472 N N . ASP A 1 185 ? 21.549 -2.255 15.410 1.00 72.81 185 ASP A N 1
ATOM 1473 C CA . ASP A 1 185 ? 20.779 -2.179 14.165 1.00 72.81 185 ASP A CA 1
ATOM 1474 C C . ASP A 1 185 ? 21.340 -3.095 13.068 1.00 72.81 185 ASP A C 1
ATOM 1476 O O . ASP A 1 185 ? 22.543 -3.339 12.977 1.00 72.81 185 ASP A O 1
ATOM 1480 N N . GLU A 1 186 ? 20.444 -3.621 12.231 1.00 81.75 186 GLU A N 1
ATOM 1481 C CA . GLU A 1 186 ? 20.790 -4.521 11.126 1.00 81.75 186 GLU A CA 1
ATOM 1482 C C . GLU A 1 186 ? 20.735 -3.800 9.772 1.00 81.75 186 GLU A C 1
ATOM 1484 O O . GLU A 1 186 ? 20.477 -4.424 8.742 1.00 81.75 186 GLU A O 1
ATOM 1489 N N . PHE A 1 187 ? 20.961 -2.479 9.754 1.00 83.94 187 PHE A N 1
ATOM 1490 C CA . PHE A 1 187 ? 20.837 -1.668 8.541 1.00 83.94 187 PHE A CA 1
ATOM 1491 C C . PHE A 1 187 ? 21.799 -2.126 7.442 1.00 83.94 187 PHE A C 1
ATOM 1493 O O . PHE A 1 187 ? 21.359 -2.398 6.328 1.00 83.94 187 PHE A O 1
ATOM 1500 N N . ASP A 1 188 ? 23.087 -2.280 7.754 1.00 86.12 188 ASP A N 1
ATOM 1501 C CA . ASP A 1 188 ? 24.086 -2.703 6.763 1.00 86.12 188 ASP A CA 1
ATOM 1502 C C . ASP A 1 188 ? 23.807 -4.124 6.249 1.00 86.12 188 ASP A C 1
ATOM 1504 O O . ASP A 1 188 ? 23.957 -4.403 5.059 1.00 86.12 188 ASP A O 1
ATOM 1508 N N . THR A 1 189 ? 23.314 -5.006 7.125 1.00 87.44 189 THR A N 1
ATOM 1509 C CA . THR A 1 189 ? 22.864 -6.356 6.762 1.00 87.44 189 THR A CA 1
ATOM 1510 C C . THR A 1 189 ? 21.664 -6.311 5.812 1.00 87.44 189 THR A C 1
ATOM 1512 O O . THR A 1 189 ? 21.649 -7.027 4.815 1.00 87.44 189 THR A O 1
ATOM 1515 N N . LEU A 1 190 ? 20.666 -5.463 6.084 1.00 84.94 190 LEU A N 1
ATOM 1516 C CA . LEU A 1 190 ? 19.489 -5.287 5.226 1.00 84.94 190 LEU A CA 1
ATOM 1517 C C . LEU A 1 190 ? 19.860 -4.688 3.863 1.00 84.94 190 LEU A C 1
ATOM 1519 O O . LEU A 1 190 ? 19.356 -5.134 2.835 1.00 84.94 190 LEU A O 1
ATOM 1523 N N . VAL A 1 191 ? 20.770 -3.710 3.839 1.00 86.81 191 VAL A N 1
ATOM 1524 C CA . VAL A 1 191 ? 21.299 -3.132 2.594 1.00 86.81 191 VAL A CA 1
ATOM 1525 C C . VAL A 1 191 ? 22.037 -4.186 1.767 1.00 86.81 191 VAL A C 1
ATOM 1527 O O . VAL A 1 191 ? 21.844 -4.236 0.554 1.00 86.81 191 VAL A O 1
ATOM 1530 N N . ALA A 1 192 ? 22.834 -5.048 2.405 1.00 87.75 192 ALA A N 1
ATOM 1531 C CA . ALA A 1 192 ? 23.525 -6.144 1.729 1.00 87.75 192 ALA A CA 1
ATOM 1532 C C . ALA A 1 192 ? 22.558 -7.211 1.183 1.00 87.75 192 ALA A C 1
ATOM 1534 O O . ALA A 1 192 ? 22.759 -7.708 0.075 1.00 87.75 192 ALA A O 1
ATOM 1535 N N . ASP A 1 193 ? 21.500 -7.539 1.932 1.00 87.56 193 ASP A N 1
ATOM 1536 C CA . ASP A 1 193 ? 20.465 -8.483 1.494 1.00 87.56 193 ASP A CA 1
ATOM 1537 C C . ASP A 1 193 ? 19.628 -7.905 0.326 1.00 87.56 193 ASP A C 1
ATOM 1539 O O . ASP A 1 193 ? 19.217 -8.646 -0.575 1.00 87.56 193 ASP A O 1
ATOM 1543 N N . GLY A 1 194 ? 19.411 -6.583 0.296 1.00 86.06 194 GLY A N 1
ATOM 1544 C CA . GLY A 1 194 ? 18.851 -5.846 -0.841 1.00 86.06 194 GLY A CA 1
ATOM 1545 C C . GLY A 1 194 ? 17.519 -6.418 -1.339 1.00 86.06 194 GLY A C 1
ATOM 1546 O O . GLY A 1 194 ? 16.590 -6.645 -0.564 1.00 86.06 194 GLY A O 1
ATOM 1547 N N . TRP A 1 195 ? 17.416 -6.695 -2.644 1.00 84.50 195 TRP A N 1
ATOM 1548 C CA . TRP A 1 195 ? 16.206 -7.277 -3.246 1.00 84.50 195 TRP A CA 1
ATOM 1549 C C . TRP A 1 195 ? 15.825 -8.653 -2.676 1.00 84.50 195 TRP A C 1
ATOM 1551 O O . TRP A 1 195 ? 14.656 -9.036 -2.740 1.00 84.50 195 TRP A O 1
ATOM 1561 N N . ASN A 1 196 ? 16.771 -9.401 -2.097 1.00 84.56 196 ASN A N 1
ATOM 1562 C CA . ASN A 1 196 ? 16.465 -10.695 -1.485 1.00 84.56 196 ASN A CA 1
ATOM 1563 C C . ASN A 1 196 ? 15.708 -10.540 -0.158 1.00 84.56 196 ASN A C 1
ATOM 1565 O O . ASN A 1 196 ? 14.946 -11.437 0.203 1.00 84.56 196 ASN A O 1
ATOM 1569 N N . ALA A 1 197 ? 15.849 -9.399 0.529 1.00 80.69 197 ALA A N 1
ATOM 1570 C CA . ALA A 1 197 ? 15.157 -9.130 1.789 1.00 80.69 197 ALA A CA 1
ATOM 1571 C C . ALA A 1 197 ? 13.626 -9.126 1.631 1.00 80.69 197 ALA A C 1
ATOM 1573 O O . ALA A 1 197 ? 12.915 -9.578 2.519 1.00 80.69 197 ALA A O 1
ATOM 1574 N N . ILE A 1 198 ? 13.115 -8.710 0.466 1.00 73.69 198 ILE A N 1
ATOM 1575 C CA . ILE A 1 198 ? 11.671 -8.643 0.169 1.00 73.69 198 ILE A CA 1
ATOM 1576 C C . ILE A 1 198 ? 11.009 -10.023 0.248 1.00 73.69 198 ILE A C 1
ATOM 1578 O O . ILE A 1 198 ? 9.868 -10.150 0.680 1.00 73.69 198 ILE A O 1
ATOM 1582 N N . ARG A 1 199 ? 11.721 -11.061 -0.205 1.00 73.50 199 ARG A N 1
ATOM 1583 C CA . ARG A 1 199 ? 11.218 -12.444 -0.271 1.00 73.50 199 ARG A CA 1
ATOM 1584 C C . ARG A 1 199 ? 11.550 -13.249 0.982 1.00 73.50 199 ARG A C 1
ATOM 1586 O O . ARG A 1 199 ? 11.221 -14.430 1.050 1.00 73.50 199 ARG A O 1
ATOM 1593 N N . SER A 1 200 ? 12.259 -12.635 1.920 1.00 70.19 200 SER A N 1
ATOM 1594 C CA . SER A 1 200 ? 12.734 -13.274 3.131 1.00 70.19 200 SER A CA 1
ATOM 1595 C C . SER A 1 200 ? 11.713 -13.112 4.253 1.00 70.19 200 SER A C 1
ATOM 1597 O O . SER A 1 200 ? 11.120 -12.048 4.415 1.00 70.19 200 SER A O 1
ATOM 1599 N N . ASP A 1 201 ? 11.558 -14.148 5.075 1.00 67.56 201 ASP A N 1
ATOM 1600 C CA . ASP A 1 201 ? 10.851 -14.046 6.359 1.00 67.56 201 ASP A CA 1
ATOM 1601 C C . ASP A 1 201 ? 11.756 -13.479 7.472 1.00 67.56 201 ASP A C 1
ATOM 1603 O O . ASP A 1 201 ? 11.329 -13.329 8.619 1.00 67.56 201 ASP A O 1
ATOM 1607 N N . LYS A 1 202 ? 13.023 -13.174 7.154 1.00 72.00 202 LYS A N 1
ATOM 1608 C CA . LYS A 1 202 ? 13.967 -12.550 8.084 1.00 72.00 202 LYS A CA 1
ATOM 1609 C C . LYS A 1 202 ? 13.466 -11.163 8.476 1.00 72.00 202 LYS A C 1
ATOM 1611 O O . LYS A 1 202 ? 13.137 -10.339 7.630 1.00 72.00 202 LYS A O 1
ATOM 1616 N N . VAL A 1 203 ? 13.454 -10.904 9.778 1.00 67.75 203 VAL A N 1
ATOM 1617 C CA . VAL A 1 203 ? 13.070 -9.615 10.355 1.00 67.75 203 VAL A CA 1
ATOM 1618 C C . VAL A 1 203 ? 14.336 -8.867 10.743 1.00 67.75 203 VAL A C 1
ATOM 1620 O O . VAL A 1 203 ? 15.164 -9.424 11.456 1.00 67.75 203 VAL A O 1
ATOM 1623 N N . TYR A 1 204 ? 14.456 -7.619 10.294 1.00 73.50 204 TYR A N 1
ATOM 1624 C CA . TYR A 1 204 ? 15.634 -6.782 10.512 1.00 73.50 204 TYR A CA 1
ATOM 1625 C C . TYR A 1 204 ? 15.380 -5.767 11.625 1.00 73.50 204 TYR A C 1
ATOM 1627 O O . TYR A 1 204 ? 14.418 -4.997 11.567 1.00 73.50 204 TYR A O 1
ATOM 1635 N N . GLN A 1 205 ? 16.242 -5.743 12.636 1.00 72.62 205 GLN A N 1
ATOM 1636 C CA . GLN A 1 205 ? 16.110 -4.835 13.773 1.00 72.62 205 GLN A CA 1
ATOM 1637 C C . GLN A 1 205 ? 16.454 -3.384 13.411 1.00 72.62 205 GLN A C 1
ATOM 1639 O O . GLN A 1 205 ? 17.340 -3.107 12.606 1.00 72.62 205 GLN A O 1
ATOM 1644 N N . SER A 1 206 ? 15.734 -2.454 14.036 1.00 66.00 206 SER A N 1
ATOM 1645 C CA . SER A 1 206 ? 15.822 -0.993 13.917 1.00 66.00 206 SER A CA 1
ATOM 1646 C C . SER A 1 206 ? 15.810 -0.467 12.476 1.00 66.00 206 SER A C 1
ATOM 1648 O O . SER A 1 206 ? 16.443 0.543 12.159 1.00 66.00 206 SER A O 1
ATOM 1650 N N . THR A 1 207 ? 15.066 -1.129 11.586 1.00 66.75 207 THR A N 1
ATOM 1651 C CA . THR A 1 207 ? 14.981 -0.767 10.166 1.00 66.75 207 THR A CA 1
ATOM 1652 C C . THR A 1 207 ? 13.542 -0.763 9.644 1.00 66.75 207 THR A C 1
ATOM 1654 O O . THR A 1 207 ? 12.643 -1.429 10.165 1.00 66.75 207 THR A O 1
ATOM 1657 N N . ALA A 1 208 ? 13.323 0.041 8.606 1.00 66.19 208 ALA A N 1
ATOM 1658 C CA . ALA A 1 208 ? 12.149 0.011 7.753 1.00 66.19 208 ALA A CA 1
ATOM 1659 C C . ALA A 1 208 ? 12.584 -0.373 6.336 1.00 66.19 208 ALA A C 1
ATOM 1661 O O . ALA A 1 208 ? 13.440 0.283 5.744 1.00 66.19 208 ALA A O 1
ATOM 1662 N N . LEU A 1 209 ? 11.957 -1.402 5.787 1.00 69.38 209 LEU A N 1
ATOM 1663 C CA . LEU A 1 209 ? 12.008 -1.779 4.387 1.00 69.38 209 LEU A CA 1
ATOM 1664 C C . LEU A 1 209 ? 10.686 -1.373 3.741 1.00 69.38 209 LEU A C 1
ATOM 1666 O O . LEU A 1 209 ? 9.616 -1.846 4.123 1.00 69.38 209 LEU A O 1
ATOM 1670 N N . GLN A 1 210 ? 10.759 -0.503 2.749 1.00 70.88 210 GLN A N 1
ATOM 1671 C CA . GLN A 1 210 ? 9.632 -0.147 1.908 1.00 70.88 210 GLN A CA 1
ATOM 1672 C C . GLN A 1 210 ? 9.940 -0.602 0.487 1.00 70.88 210 GLN A C 1
ATOM 1674 O O . GLN A 1 210 ? 10.750 -0.004 -0.212 1.00 70.88 210 GLN A O 1
ATOM 1679 N N . TYR A 1 211 ? 9.285 -1.666 0.058 1.00 68.25 211 TYR A N 1
ATOM 1680 C CA . TYR A 1 211 ? 9.326 -2.158 -1.305 1.00 68.25 211 TYR A CA 1
ATOM 1681 C C . TYR A 1 211 ? 8.073 -1.731 -2.051 1.00 68.25 211 TYR A C 1
ATOM 1683 O O . TYR A 1 211 ? 6.956 -1.818 -1.540 1.00 68.25 211 TYR A O 1
ATOM 1691 N N . VAL A 1 212 ? 8.288 -1.284 -3.276 1.00 69.81 212 VAL A N 1
ATOM 1692 C CA . VAL A 1 212 ? 7.265 -0.846 -4.207 1.00 69.81 212 VAL A CA 1
ATOM 1693 C C . VAL A 1 212 ? 7.551 -1.522 -5.539 1.00 69.81 212 VAL A C 1
ATOM 1695 O O . VAL A 1 212 ? 8.673 -1.454 -6.033 1.00 69.81 212 VAL A O 1
ATOM 1698 N N . SER A 1 213 ? 6.565 -2.166 -6.143 1.00 70.50 213 SER A N 1
ATOM 1699 C CA . SER A 1 213 ? 6.690 -2.785 -7.457 1.00 70.50 213 SER A CA 1
ATOM 1700 C C . SER A 1 213 ? 5.524 -2.406 -8.336 1.00 70.50 213 SER A C 1
ATOM 1702 O O . SER A 1 213 ? 4.381 -2.468 -7.905 1.00 70.50 213 SER A O 1
ATOM 1704 N N . HIS A 1 214 ? 5.825 -2.047 -9.573 1.00 71.00 214 HIS A N 1
ATOM 1705 C CA . HIS A 1 214 ? 4.876 -1.699 -10.611 1.00 71.00 214 HIS A CA 1
ATOM 1706 C C . HIS A 1 214 ? 5.125 -2.636 -11.786 1.00 71.00 214 HIS A C 1
ATOM 1708 O O . HIS A 1 214 ? 6.239 -2.696 -12.301 1.00 71.00 214 HIS A O 1
ATOM 1714 N N . GLU A 1 215 ? 4.106 -3.359 -12.219 1.00 69.69 215 GLU A N 1
ATOM 1715 C CA . GLU A 1 215 ? 4.104 -4.088 -13.481 1.00 69.69 215 GLU A CA 1
ATOM 1716 C C . GLU A 1 215 ? 3.170 -3.356 -14.442 1.00 69.69 215 GLU A C 1
ATOM 1718 O O . GLU A 1 215 ? 1.983 -3.173 -14.167 1.00 69.69 215 GLU A O 1
ATOM 1723 N N . LEU A 1 216 ? 3.738 -2.905 -15.552 1.00 67.50 216 LEU A N 1
ATOM 1724 C CA . LEU A 1 216 ? 3.043 -2.322 -16.683 1.00 67.50 216 LEU A CA 1
ATOM 1725 C C . LEU A 1 216 ? 2.773 -3.409 -17.728 1.00 67.50 216 LEU A C 1
ATOM 1727 O O . LEU A 1 216 ? 3.605 -4.302 -17.916 1.00 67.50 216 LEU A O 1
ATOM 1731 N N . ASP A 1 217 ? 1.642 -3.323 -18.422 1.00 65.31 217 ASP A N 1
ATOM 1732 C CA . ASP A 1 217 ? 1.332 -4.173 -19.568 1.00 65.31 217 ASP A CA 1
ATOM 1733 C C . ASP A 1 217 ? 2.031 -3.702 -20.863 1.00 65.31 217 ASP A C 1
ATOM 1735 O O . ASP A 1 217 ? 2.855 -2.788 -20.875 1.00 65.31 217 ASP A O 1
ATOM 1739 N N . ASN A 1 218 ? 1.712 -4.346 -21.987 1.00 70.81 218 ASN A N 1
ATOM 1740 C CA . ASN A 1 218 ? 2.267 -4.041 -23.309 1.00 70.81 218 ASN A CA 1
ATOM 1741 C C . ASN A 1 218 ? 1.829 -2.678 -23.877 1.00 70.81 218 ASN A C 1
ATOM 1743 O O . ASN A 1 218 ? 2.306 -2.288 -24.943 1.00 70.81 218 ASN A O 1
ATOM 1747 N N . THR A 1 219 ? 0.900 -1.993 -23.214 1.00 67.44 219 THR A N 1
ATOM 1748 C CA . THR A 1 219 ? 0.421 -0.650 -23.564 1.00 67.44 219 THR A CA 1
ATOM 1749 C C . THR A 1 219 ? 0.938 0.416 -22.598 1.00 67.44 219 THR A C 1
ATOM 1751 O O . THR A 1 219 ? 0.424 1.534 -22.585 1.00 67.44 219 THR A O 1
ATOM 1754 N N . ASP A 1 220 ? 1.946 0.063 -21.793 1.00 62.12 220 ASP A N 1
ATOM 1755 C CA . ASP A 1 220 ? 2.504 0.883 -20.717 1.00 62.12 220 ASP A CA 1
ATOM 1756 C C . ASP A 1 220 ? 1.449 1.293 -19.666 1.00 62.12 220 ASP A C 1
ATOM 1758 O O . ASP A 1 220 ? 1.630 2.262 -18.929 1.00 62.12 220 ASP A O 1
ATOM 1762 N N . GLN A 1 221 ? 0.346 0.540 -19.562 1.00 59.44 221 GLN A N 1
ATOM 1763 C CA . GLN A 1 221 ? -0.683 0.734 -18.540 1.00 59.44 221 GLN A CA 1
ATOM 1764 C C . GLN A 1 221 ? -0.350 -0.083 -17.295 1.00 59.44 221 GLN A C 1
ATOM 1766 O O . GLN A 1 221 ? 0.144 -1.205 -17.389 1.00 59.44 221 GLN A O 1
ATOM 1771 N N . LEU A 1 222 ? -0.642 0.452 -16.107 1.00 59.03 222 LEU A N 1
ATOM 1772 C CA . LEU A 1 222 ? -0.414 -0.256 -14.848 1.00 59.03 222 LEU A CA 1
ATOM 1773 C C . LEU A 1 222 ? -1.322 -1.492 -14.749 1.00 59.03 222 LEU A C 1
ATOM 1775 O O . LEU A 1 222 ? -2.529 -1.371 -14.544 1.00 59.03 222 LEU A O 1
ATOM 1779 N N . ALA A 1 223 ? -0.723 -2.676 -14.849 1.00 59.59 223 ALA A N 1
ATOM 1780 C CA . ALA A 1 223 ? -1.410 -3.959 -14.735 1.00 59.59 223 ALA A CA 1
ATOM 1781 C C . ALA A 1 223 ? -1.433 -4.465 -13.288 1.00 59.59 223 ALA A C 1
ATOM 1783 O O . ALA A 1 223 ? -2.420 -5.040 -12.826 1.00 59.59 223 ALA A O 1
ATOM 1784 N N . TYR A 1 224 ? -0.339 -4.252 -12.553 1.00 60.94 224 TYR A N 1
ATOM 1785 C CA . TYR A 1 224 ? -0.194 -4.734 -11.186 1.00 60.94 224 TYR A CA 1
ATOM 1786 C C . TYR A 1 224 ? 0.715 -3.836 -10.354 1.00 60.94 224 TYR A C 1
ATOM 1788 O O . TYR A 1 224 ? 1.685 -3.257 -10.839 1.00 60.94 224 TYR A O 1
ATOM 1796 N N . TYR A 1 225 ? 0.404 -3.761 -9.066 1.00 65.56 225 TYR A N 1
ATOM 1797 C CA . TYR A 1 225 ? 1.204 -3.079 -8.078 1.00 65.56 225 TYR A CA 1
ATOM 1798 C C . TYR A 1 225 ? 1.369 -3.910 -6.803 1.00 65.56 225 TYR A C 1
ATOM 1800 O O . TYR A 1 225 ? 0.399 -4.459 -6.278 1.00 65.56 225 TYR A O 1
ATOM 1808 N N . GLU A 1 226 ? 2.582 -3.925 -6.256 1.00 57.06 226 GLU A N 1
ATOM 1809 C CA . GLU A 1 226 ? 2.898 -4.501 -4.952 1.00 57.06 226 GLU A CA 1
ATOM 1810 C C . GLU A 1 226 ? 3.540 -3.463 -4.038 1.00 57.06 226 GLU A C 1
ATOM 1812 O O . GLU A 1 226 ? 4.512 -2.808 -4.406 1.00 57.06 226 GLU A O 1
ATOM 1817 N N . PHE A 1 227 ? 3.042 -3.360 -2.814 1.00 62.09 227 PHE A N 1
ATOM 1818 C CA . PHE A 1 227 ? 3.690 -2.635 -1.736 1.00 62.09 227 PHE A CA 1
ATOM 1819 C C . PHE A 1 227 ? 3.963 -3.587 -0.596 1.00 62.09 227 PHE A C 1
ATOM 1821 O O . PHE A 1 227 ? 3.030 -4.122 0.005 1.00 62.09 227 PHE A O 1
ATOM 1828 N N . VAL A 1 228 ? 5.233 -3.755 -0.261 1.00 58.66 228 VAL A N 1
ATOM 1829 C CA . VAL A 1 228 ? 5.620 -4.473 0.946 1.00 58.66 228 VAL A CA 1
ATOM 1830 C C . VAL A 1 228 ? 6.280 -3.480 1.880 1.00 58.66 228 VAL A C 1
ATOM 1832 O O . VAL A 1 228 ? 7.328 -2.915 1.578 1.00 58.66 228 VAL A O 1
ATOM 1835 N N . TYR A 1 229 ? 5.646 -3.256 3.024 1.00 60.06 229 TYR A N 1
ATOM 1836 C CA . TYR A 1 229 ? 6.216 -2.466 4.102 1.00 60.06 229 TYR A CA 1
ATOM 1837 C C . TYR A 1 229 ? 6.532 -3.384 5.273 1.00 60.06 229 TYR A C 1
ATOM 1839 O O . TYR A 1 229 ? 5.632 -3.958 5.894 1.00 60.06 229 TYR A O 1
ATOM 1847 N N . GLN A 1 230 ? 7.817 -3.504 5.577 1.00 56.97 230 GLN A N 1
ATOM 1848 C CA . GLN A 1 230 ? 8.303 -4.146 6.787 1.00 56.97 230 GLN A CA 1
ATOM 1849 C C . GLN A 1 230 ? 8.918 -3.059 7.653 1.00 56.97 230 GLN A C 1
ATOM 1851 O O . GLN A 1 230 ? 9.836 -2.362 7.237 1.00 56.97 230 GLN A O 1
ATOM 1856 N N . SER A 1 231 ? 8.410 -2.888 8.864 1.00 50.47 231 SER A N 1
ATOM 1857 C CA . SER A 1 231 ? 9.031 -1.998 9.837 1.00 50.47 231 SER A CA 1
ATOM 1858 C C . SER A 1 231 ? 9.124 -2.701 11.169 1.00 50.47 231 SER A C 1
ATOM 1860 O O . SER A 1 231 ? 8.163 -3.325 11.630 1.00 50.47 231 SER A O 1
ATOM 1862 N N . TRP A 1 232 ? 10.306 -2.596 11.768 1.00 53.12 232 TRP A N 1
ATOM 1863 C CA . TRP A 1 232 ? 10.572 -3.099 13.098 1.00 53.12 232 TRP A CA 1
ATOM 1864 C C . TRP A 1 232 ? 10.838 -1.941 14.049 1.00 53.12 232 TRP A C 1
ATOM 1866 O O . TRP A 1 232 ? 11.800 -1.192 13.887 1.00 53.12 232 TRP A O 1
ATOM 1876 N N . VAL A 1 233 ? 10.000 -1.827 15.076 1.00 48.53 233 VAL A N 1
ATOM 1877 C CA . VAL A 1 233 ? 10.282 -1.033 16.273 1.00 48.53 233 VAL A CA 1
ATOM 1878 C C . VAL A 1 233 ? 10.031 -1.898 17.508 1.00 48.53 233 VAL A C 1
ATOM 1880 O O . VAL A 1 233 ? 9.151 -2.759 17.458 1.00 48.53 233 VAL A O 1
ATOM 1883 N N . PRO A 1 234 ? 10.728 -1.665 18.637 1.00 43.88 234 PRO A N 1
ATOM 1884 C CA . PRO A 1 234 ? 10.555 -2.457 19.861 1.00 43.88 234 PRO A CA 1
ATOM 1885 C C . PRO A 1 234 ? 9.115 -2.551 20.397 1.00 43.88 234 PRO A C 1
ATOM 1887 O O . PRO A 1 234 ? 8.831 -3.401 21.231 1.00 43.88 234 PRO A O 1
ATOM 1890 N N . SER A 1 235 ? 8.209 -1.670 19.961 1.00 41.91 235 SER A N 1
ATOM 1891 C CA . SER A 1 235 ? 6.807 -1.623 20.386 1.00 41.91 235 SER A CA 1
ATOM 1892 C C . SER A 1 235 ? 5.824 -2.315 19.435 1.00 41.91 235 SER A C 1
ATOM 1894 O O . SER A 1 235 ? 4.681 -2.549 19.831 1.00 41.91 235 SER A O 1
ATOM 1896 N N . GLN A 1 236 ? 6.209 -2.624 18.191 1.00 50.53 236 GLN A N 1
ATOM 1897 C CA . GLN A 1 236 ? 5.297 -3.233 17.224 1.00 50.53 236 GLN A CA 1
ATOM 1898 C C . GLN A 1 236 ? 6.030 -3.823 16.016 1.00 50.53 236 GLN A C 1
ATOM 1900 O O . GLN A 1 236 ? 6.803 -3.139 15.345 1.00 50.53 236 GLN A O 1
ATOM 1905 N N . HIS A 1 237 ? 5.694 -5.069 15.677 1.00 57.94 237 HIS A N 1
ATOM 1906 C CA . HIS A 1 237 ? 6.106 -5.701 14.429 1.00 57.94 237 HIS A CA 1
ATOM 1907 C C . HIS A 1 237 ? 4.915 -5.666 13.468 1.00 57.94 237 HIS A C 1
ATOM 1909 O O . HIS A 1 237 ? 3.870 -6.257 13.767 1.00 57.94 237 HIS A O 1
ATOM 1915 N N . LYS A 1 238 ? 5.044 -4.971 12.331 1.00 59.97 238 LYS A N 1
ATOM 1916 C CA . LYS A 1 238 ? 4.065 -5.045 11.236 1.00 59.97 238 LYS A CA 1
ATOM 1917 C C . LYS A 1 238 ? 4.774 -5.386 9.933 1.00 59.97 238 LYS A C 1
ATOM 1919 O O . LYS A 1 238 ? 5.671 -4.666 9.497 1.00 59.97 238 LYS A O 1
ATOM 1924 N N . HIS A 1 239 ? 4.325 -6.464 9.307 1.00 65.00 239 HIS A N 1
ATOM 1925 C CA . HIS A 1 239 ? 4.654 -6.800 7.933 1.00 65.00 239 HIS A CA 1
ATOM 1926 C C . HIS A 1 239 ? 3.362 -6.716 7.127 1.00 65.00 239 HIS A C 1
ATOM 1928 O O . HIS A 1 239 ? 2.459 -7.537 7.294 1.00 65.00 239 HIS A O 1
ATOM 1934 N N . ILE A 1 240 ? 3.267 -5.673 6.308 1.00 66.62 240 ILE A N 1
ATOM 1935 C CA . ILE A 1 240 ? 2.116 -5.418 5.452 1.00 66.62 240 ILE A CA 1
ATOM 1936 C C . ILE A 1 240 ? 2.533 -5.729 4.019 1.00 66.62 240 ILE A C 1
ATOM 1938 O O . ILE A 1 240 ? 3.351 -5.016 3.444 1.00 66.62 240 ILE A O 1
ATOM 1942 N N . GLU A 1 241 ? 1.956 -6.786 3.465 1.00 70.00 241 GLU A N 1
ATOM 1943 C CA . GLU A 1 241 ? 2.022 -7.138 2.049 1.00 70.00 241 GLU A CA 1
ATOM 1944 C C . GLU A 1 241 ? 0.709 -6.652 1.410 1.00 70.00 241 GLU A C 1
ATOM 1946 O O . GLU A 1 241 ? -0.378 -7.044 1.843 1.00 70.00 241 GLU A O 1
ATOM 1951 N N . ARG A 1 242 ? 0.775 -5.770 0.411 1.00 72.38 242 ARG A N 1
ATOM 1952 C CA . ARG A 1 242 ? -0.400 -5.262 -0.309 1.00 72.38 242 ARG A CA 1
ATOM 1953 C C . ARG A 1 242 ? -0.199 -5.404 -1.812 1.00 72.38 242 ARG A C 1
ATOM 1955 O O . ARG A 1 242 ? 0.822 -4.984 -2.341 1.00 72.38 242 ARG A O 1
ATOM 1962 N N . LYS A 1 243 ? -1.198 -5.947 -2.499 1.00 75.38 243 LYS A N 1
ATOM 1963 C CA . LYS A 1 243 ? -1.255 -6.110 -3.953 1.00 75.38 243 LYS A CA 1
ATOM 1964 C C . LYS A 1 243 ? -2.479 -5.370 -4.481 1.00 75.38 243 LYS A C 1
ATOM 1966 O O . LYS A 1 243 ? -3.590 -5.684 -4.075 1.00 75.38 243 LYS A O 1
ATOM 1971 N N . ILE A 1 244 ? -2.279 -4.401 -5.368 1.00 77.75 244 ILE A N 1
ATOM 1972 C CA . ILE A 1 244 ? -3.350 -3.654 -6.038 1.00 77.75 244 ILE A CA 1
ATOM 1973 C C . ILE A 1 244 ? -3.322 -4.031 -7.518 1.00 77.75 244 ILE A C 1
ATOM 1975 O O . ILE A 1 244 ? -2.282 -3.947 -8.166 1.00 77.75 244 ILE A O 1
ATOM 1979 N N . ILE A 1 245 ? -4.448 -4.500 -8.044 1.00 76.38 245 ILE A N 1
ATOM 1980 C CA . ILE A 1 245 ? -4.591 -4.953 -9.432 1.00 76.38 245 ILE A CA 1
ATOM 1981 C C . ILE A 1 245 ? -5.717 -4.150 -10.062 1.00 76.38 245 ILE A C 1
ATOM 1983 O O . ILE A 1 245 ? -6.801 -4.099 -9.485 1.00 76.38 245 ILE A O 1
ATOM 1987 N N . ARG A 1 246 ? -5.488 -3.553 -11.230 1.00 80.31 246 ARG A N 1
ATOM 1988 C CA . ARG A 1 246 ? -6.563 -2.962 -12.033 1.00 80.31 246 ARG A CA 1
ATOM 1989 C C . ARG A 1 246 ? -7.415 -4.087 -12.648 1.00 80.31 246 ARG A C 1
ATOM 1991 O O . ARG A 1 246 ? -6.849 -5.064 -13.132 1.00 80.31 246 ARG A O 1
ATOM 1998 N N . ILE A 1 247 ? -8.744 -4.005 -12.568 1.00 81.00 247 ILE A N 1
ATOM 1999 C CA . ILE A 1 247 ? -9.659 -5.119 -12.916 1.00 81.00 247 ILE A CA 1
ATOM 2000 C C . ILE A 1 247 ? -10.800 -4.746 -13.880 1.00 81.00 247 ILE A C 1
ATOM 2002 O O . ILE A 1 247 ? -11.699 -5.564 -14.085 1.00 81.00 247 ILE A O 1
ATOM 2006 N N . ASP A 1 248 ? -10.802 -3.528 -14.418 1.00 72.50 248 ASP A N 1
ATOM 2007 C CA . ASP A 1 248 ? -11.754 -3.054 -15.434 1.00 72.50 248 ASP A CA 1
ATOM 2008 C C . ASP A 1 248 ? -11.301 -3.333 -16.875 1.00 72.50 248 ASP A C 1
ATOM 2010 O O . ASP A 1 248 ? -10.080 -3.283 -17.145 1.00 72.50 248 ASP A O 1
#

pLDDT: mean 72.57, std 12.01, range [41.91, 92.25]

Sequence (248 aa):
MQDSQYSIYYKNKSAKNLNESSSFVQSNYIIAVKSLESGNFLMTFMQGFDEFLVASLYPSGDINLTTIGKCAKFEFIIFNDPDYGIYISQKSMPDEQLLNVLSDVTKCTGQTFEDIFQLLQSQIIRDFSVIQLSELDNMHLEAGKEQVLEQSINRSKLVKHEKLAIGSKCSTLDIKRILWKPEGDEFDTLVADGWNAIRSDKVYQSTALQYVSHELDNTDQLAYYEFVYQSWVPSQHKHIERKIIRID